Protein AF-A0A4Q5R6E4-F1 (afdb_monomer)

Secondary structure (DSSP, 8-state):
-EEEEEEEE-SPPSSPPEEE-HHHHHHHHHHHHTTT---S-TTSTTTTTSEEE--TTS-HHHHHHHTTT-HHHHHHHHHHHHHTEEEEEEEETTTTEEEEEEEEEETT--EEEEEHHHHHHHHHHHT----SSEEEEHHHHHHHHH-HHHHHHHHHTT-HHHHHHHHHHTT----SS-EEEEE-

pLDDT: mean 88.8, std 7.76, range [54.09, 98.38]

Solvent-accessible surface area (backbone atoms only — not comparable to full-atom values): 10040 Å² total; per-residue (Å²): 116,67,33,37,39,33,44,30,42,76,74,77,68,87,48,64,73,28,80,47,54,71,66,36,52,53,49,47,43,51,58,36,44,79,72,76,38,83,73,55,37,88,91,36,81,65,36,53,33,50,36,66,44,80,48,64,94,50,59,67,68,64,58,29,58,58,53,77,58,39,69,52,56,43,44,21,51,52,50,13,43,75,52,45,19,14,35,28,38,32,66,39,78,93,73,76,35,38,34,38,29,48,38,46,41,41,49,89,56,62,73,47,80,29,46,50,70,57,43,39,51,50,27,51,51,67,73,42,79,76,58,76,55,53,74,44,47,37,69,58,50,50,56,49,64,67,31,66,72,38,43,56,48,25,49,72,73,70,42,42,72,54,52,56,50,51,50,56,57,56,61,65,74,86,43,97,61,69,47,24,40,36,36,71

Radius of gyration: 18.46 Å; Cα contacts (8 Å, |Δi|>4): 306; chains: 1; bounding box: 37×31×53 Å

Foldseek 3Di:
DKKKKAKFFPDDAPQDKDFAAPQLVVLVQVVCVVVVDHQFDPVDPFRSFWTWAAQLVDDLVVSCVSRVVPPSSSSFSVSCNLQQFIKTWGQDPVVRTIIIHTGGGGHPQDMDMGDLVLQQVLCVLLVHDSDQKDKDWLVSLVVSLPDPVSCVSCVVVVNNVVSVVSVSSSVDPDGVGTMMIIMD

Mean predicted aligned error: 5.65 Å

Nearest PDB structures (foldseek):
  5jbr-assembly1_B  TM=2.123E-01  e=1.346E-01  Beutenbergia cavernae DSM 12333
  3gnw-assembly2_B  TM=2.290E-01  e=5.451E+00  Hepatitis C virus isolate HC-J4
  6awc-assembly1_03  TM=1.197E-01  e=1.728E+00  Escherichia coli

Structure (mmCIF, N/CA/C/O backbone):
data_AF-A0A4Q5R6E4-F1
#
_entry.id   AF-A0A4Q5R6E4-F1
#
loop_
_atom_site.group_PDB
_atom_site.id
_atom_site.type_symbol
_atom_site.label_atom_id
_atom_site.label_alt_id
_atom_site.label_comp_id
_atom_site.label_asym_id
_atom_site.label_entity_id
_atom_site.label_seq_id
_atom_site.pdbx_PDB_ins_code
_atom_site.Cartn_x
_atom_site.Cartn_y
_atom_site.Cartn_z
_atom_site.occupancy
_atom_site.B_iso_or_equiv
_atom_site.auth_seq_id
_atom_site.auth_comp_id
_atom_site.auth_asym_id
_atom_site.auth_atom_id
_atom_site.pdbx_PDB_model_num
ATOM 1 N N . MET A 1 1 ? 2.788 -14.634 17.612 1.00 79.81 1 MET A N 1
ATOM 2 C CA . MET A 1 1 ? 2.020 -14.265 16.411 1.00 79.81 1 MET A CA 1
ATOM 3 C C . MET A 1 1 ? 1.548 -12.837 16.609 1.00 79.81 1 MET A C 1
ATOM 5 O O . MET A 1 1 ? 1.348 -12.444 17.761 1.00 79.81 1 MET A O 1
ATOM 9 N N . THR A 1 2 ? 1.519 -12.059 15.536 1.00 89.94 2 THR A N 1
ATOM 10 C CA . THR A 1 2 ? 1.172 -10.637 15.553 1.00 89.94 2 THR A CA 1
ATOM 11 C C . THR A 1 2 ? 0.116 -10.360 14.496 1.00 89.94 2 THR A C 1
ATOM 13 O O . THR A 1 2 ? 0.106 -11.046 13.479 1.00 89.94 2 THR A O 1
ATOM 16 N N . ILE A 1 3 ? -0.733 -9.369 14.748 1.00 91.19 3 ILE A N 1
ATOM 17 C CA . ILE A 1 3 ? -1.726 -8.843 13.810 1.00 91.19 3 ILE A CA 1
ATOM 18 C C . ILE A 1 3 ? -1.329 -7.400 13.497 1.00 91.19 3 ILE A C 1
ATOM 20 O O . ILE A 1 3 ? -1.083 -6.617 14.426 1.00 91.19 3 ILE A O 1
ATOM 24 N N . SER A 1 4 ? -1.250 -7.065 12.211 1.00 91.56 4 SER A N 1
ATOM 25 C CA . SER A 1 4 ? -0.825 -5.748 11.736 1.00 91.56 4 SER A CA 1
ATOM 26 C C . SER A 1 4 ? -2.028 -4.932 11.285 1.00 91.56 4 SER A C 1
ATOM 28 O O . SER A 1 4 ? -2.769 -5.353 10.407 1.00 91.56 4 SER A O 1
ATOM 30 N N . PHE A 1 5 ? -2.215 -3.742 11.853 1.00 91.31 5 PHE A N 1
ATOM 31 C CA . PHE A 1 5 ? -3.274 -2.807 11.469 1.00 91.31 5 PHE A CA 1
ATOM 32 C C . PHE A 1 5 ? -2.705 -1.735 10.540 1.00 91.31 5 PHE A C 1
ATOM 34 O O . PHE A 1 5 ? -1.771 -1.024 10.916 1.00 91.31 5 PHE A O 1
ATOM 41 N N . THR A 1 6 ? -3.285 -1.581 9.349 1.00 90.62 6 THR A N 1
ATOM 42 C CA . THR A 1 6 ? -2.817 -0.634 8.323 1.00 90.62 6 THR A CA 1
ATOM 43 C C . THR A 1 6 ? -3.973 0.121 7.676 1.00 90.62 6 THR A C 1
ATOM 45 O O . THR A 1 6 ? -5.105 -0.359 7.644 1.00 90.62 6 THR A O 1
ATOM 48 N N . ALA A 1 7 ? -3.705 1.325 7.164 1.00 90.06 7 ALA A N 1
ATOM 49 C CA . ALA A 1 7 ? -4.687 2.088 6.398 1.00 90.06 7 ALA A CA 1
ATOM 50 C C . ALA A 1 7 ? -4.646 1.678 4.917 1.00 90.06 7 ALA A C 1
ATOM 52 O O . ALA A 1 7 ? -3.582 1.642 4.297 1.00 90.06 7 ALA A O 1
ATOM 53 N N . SER A 1 8 ? -5.812 1.383 4.348 1.00 90.62 8 SER A N 1
ATOM 54 C CA . SER A 1 8 ? -5.955 0.862 2.993 1.00 90.62 8 SER A CA 1
ATOM 55 C C . SER A 1 8 ? -7.172 1.451 2.292 1.00 90.62 8 SER A C 1
ATOM 57 O O . SER A 1 8 ? -8.212 1.694 2.899 1.00 90.62 8 SER A O 1
ATOM 59 N N . VAL A 1 9 ? -7.075 1.594 0.977 1.00 91.00 9 VAL A N 1
ATOM 60 C CA . VAL A 1 9 ? -8.199 1.891 0.090 1.00 91.00 9 VAL A CA 1
ATOM 61 C C . VAL A 1 9 ? -8.750 0.591 -0.498 1.00 91.00 9 VAL A C 1
ATOM 63 O O . VAL A 1 9 ? -7.995 -0.293 -0.905 1.00 91.00 9 VAL A O 1
ATOM 66 N N . LEU A 1 10 ? -10.079 0.451 -0.542 1.00 86.62 10 LEU A N 1
ATOM 67 C CA . LEU A 1 10 ? -10.733 -0.732 -1.122 1.00 86.62 10 LEU A CA 1
ATOM 68 C C . LEU A 1 10 ? -11.045 -0.579 -2.615 1.00 86.62 10 LEU A C 1
ATOM 70 O O . LEU A 1 10 ? -11.164 -1.587 -3.319 1.00 86.62 10 LEU A O 1
ATOM 74 N N . ALA A 1 11 ? -11.157 0.663 -3.094 1.00 86.88 11 ALA A N 1
ATOM 75 C CA . ALA A 1 11 ? -11.395 0.972 -4.495 1.00 86.88 11 ALA A CA 1
ATOM 76 C C . ALA A 1 11 ? -10.278 0.406 -5.383 1.00 86.88 11 ALA A C 1
ATOM 78 O O . ALA A 1 11 ? -9.092 0.478 -5.057 1.00 86.88 11 ALA A O 1
ATOM 79 N N . SER A 1 12 ? -10.669 -0.168 -6.520 1.00 89.50 12 SER A N 1
ATOM 80 C CA . SER A 1 12 ? -9.719 -0.762 -7.464 1.00 89.50 12 SER A CA 1
ATOM 81 C C . SER A 1 12 ? -8.883 0.308 -8.172 1.00 89.50 12 SER A C 1
ATOM 83 O O . SER A 1 12 ? -9.289 1.465 -8.277 1.00 89.50 12 SER A O 1
ATOM 85 N N . ALA A 1 13 ? -7.707 -0.086 -8.658 1.00 91.06 13 ALA A N 1
ATOM 86 C CA . ALA A 1 13 ? -6.906 0.750 -9.545 1.00 91.06 13 ALA A CA 1
ATOM 87 C C . ALA A 1 13 ? -7.618 0.931 -10.894 1.00 91.06 13 ALA A C 1
ATOM 89 O O . ALA A 1 13 ? -8.192 -0.032 -11.415 1.00 91.06 13 ALA A O 1
ATOM 90 N N . SER A 1 14 ? -7.565 2.136 -11.460 1.00 93.62 14 SER A N 1
ATOM 91 C CA . SER A 1 14 ? -8.043 2.393 -12.826 1.00 93.62 14 SER A CA 1
ATOM 92 C C . SER A 1 14 ? -6.982 2.003 -13.859 1.00 93.62 14 SER A C 1
ATOM 94 O O . SER A 1 14 ? -7.299 1.423 -14.899 1.00 93.62 14 SER A O 1
ATOM 96 N N . ALA A 1 15 ? -5.714 2.274 -13.554 1.00 95.50 15 ALA A N 1
ATOM 97 C CA . ALA A 1 15 ? -4.561 1.886 -14.340 1.00 95.50 15 ALA A CA 1
ATOM 98 C C . ALA A 1 15 ? -4.373 0.359 -14.290 1.00 95.50 15 ALA A C 1
ATOM 100 O O . ALA A 1 15 ? -4.324 -0.237 -13.206 1.00 95.50 15 ALA A O 1
ATOM 101 N N . PRO A 1 16 ? -4.242 -0.307 -15.452 1.00 95.62 16 PRO A N 1
ATOM 102 C CA . PRO A 1 16 ? -3.989 -1.736 -15.488 1.00 95.62 16 PRO A CA 1
ATOM 103 C C . PRO A 1 16 ? -2.581 -2.051 -14.978 1.00 95.62 16 PRO A C 1
ATOM 105 O O . PRO A 1 16 ? -1.645 -1.269 -15.139 1.00 95.62 16 PRO A O 1
ATOM 108 N N . ALA A 1 17 ? -2.416 -3.254 -14.429 1.00 96.44 17 ALA A N 1
ATOM 109 C CA . ALA A 1 17 ? -1.098 -3.769 -14.093 1.00 96.44 17 ALA A CA 1
ATOM 110 C C . ALA A 1 17 ? -0.197 -3.829 -15.338 1.00 96.44 17 ALA A C 1
ATOM 112 O O . ALA A 1 17 ? -0.592 -4.364 -16.379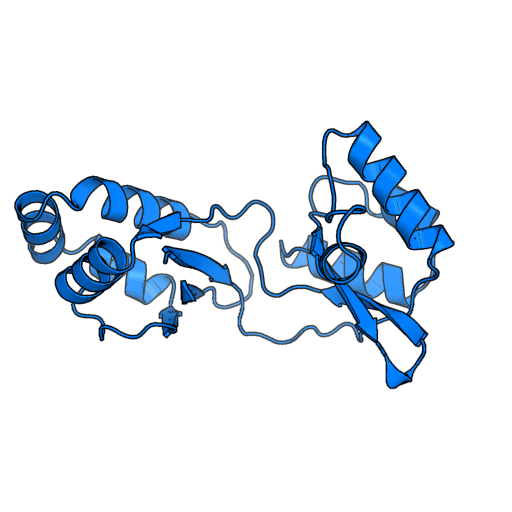 1.00 96.44 17 ALA A O 1
ATOM 113 N N . VAL A 1 18 ? 1.034 -3.343 -15.204 1.00 96.81 18 VAL A N 1
ATOM 114 C CA . VAL A 1 18 ? 2.028 -3.278 -16.280 1.00 96.81 18 VAL A CA 1
ATOM 115 C C . VAL A 1 18 ? 3.187 -4.226 -15.993 1.00 96.81 18 VAL A C 1
ATOM 117 O O . VAL A 1 18 ? 3.579 -4.420 -14.844 1.00 96.81 18 VAL A O 1
ATOM 120 N N . ALA A 1 19 ? 3.722 -4.859 -17.035 1.00 96.19 19 ALA A N 1
ATOM 121 C CA . ALA A 1 19 ? 4.917 -5.684 -16.912 1.00 96.19 19 ALA A CA 1
ATOM 122 C C . ALA A 1 19 ? 6.166 -4.796 -16.977 1.00 96.19 19 ALA A C 1
ATOM 124 O O . ALA A 1 19 ? 6.314 -4.003 -17.902 1.00 96.19 19 ALA A O 1
ATOM 125 N N . VAL A 1 20 ? 7.082 -4.971 -16.031 1.00 95.12 20 VAL A N 1
ATOM 126 C CA . VAL A 1 20 ? 8.377 -4.285 -15.991 1.00 95.12 20 VAL A CA 1
ATOM 127 C C . VAL A 1 20 ? 9.511 -5.300 -16.072 1.00 95.12 20 VAL A C 1
ATOM 129 O O . VAL A 1 20 ? 9.376 -6.463 -15.683 1.00 95.12 20 VAL A O 1
ATOM 132 N N . SER A 1 21 ? 10.658 -4.877 -16.600 1.00 92.69 21 SER A N 1
ATOM 133 C CA . SER A 1 21 ? 11.826 -5.755 -16.660 1.00 92.69 21 SER A CA 1
ATOM 134 C C . SER A 1 21 ? 12.528 -5.847 -15.301 1.00 92.69 21 SER A C 1
ATOM 136 O O . SER A 1 21 ? 12.504 -4.909 -14.504 1.00 92.69 21 SER A O 1
ATOM 138 N N . VAL A 1 22 ? 13.251 -6.945 -15.063 1.00 90.75 22 VAL A N 1
ATOM 139 C CA . VAL A 1 22 ? 14.125 -7.081 -13.879 1.00 90.75 22 VAL A CA 1
ATOM 140 C C . VAL A 1 22 ? 15.190 -5.978 -13.851 1.00 90.75 22 VAL A C 1
ATOM 142 O O . VAL A 1 22 ? 15.554 -5.492 -12.785 1.00 90.75 22 VAL A O 1
ATOM 145 N N . ARG A 1 23 ? 15.645 -5.521 -15.027 1.00 92.62 23 ARG A N 1
ATOM 146 C CA . ARG A 1 23 ? 16.579 -4.394 -15.152 1.00 92.62 23 ARG A CA 1
ATOM 147 C C . ARG A 1 23 ? 15.963 -3.098 -14.623 1.00 92.62 23 ARG A C 1
ATOM 149 O O . ARG A 1 23 ? 16.625 -2.377 -13.884 1.00 92.62 23 ARG A O 1
ATOM 156 N N . HIS A 1 24 ? 14.713 -2.814 -14.990 1.00 95.00 24 HIS A N 1
ATOM 157 C CA . HIS A 1 24 ? 13.996 -1.638 -14.495 1.00 95.00 24 HIS A CA 1
ATOM 158 C C . HIS A 1 24 ? 13.774 -1.719 -12.986 1.00 95.00 24 HIS A C 1
ATOM 160 O O . HIS A 1 24 ? 14.034 -0.747 -12.287 1.00 95.00 24 HIS A O 1
ATOM 166 N N . LEU A 1 25 ? 13.390 -2.892 -12.471 1.00 94.38 25 LEU A N 1
ATOM 167 C CA . LEU A 1 25 ? 13.234 -3.115 -11.031 1.00 94.38 25 LEU A CA 1
ATOM 168 C C . LEU A 1 25 ? 14.546 -2.876 -10.266 1.00 94.38 25 LEU A C 1
ATOM 170 O O . LEU A 1 25 ? 14.553 -2.201 -9.239 1.00 94.38 25 LEU A O 1
ATOM 174 N N . ALA A 1 26 ? 15.669 -3.385 -10.778 1.00 93.44 26 ALA A N 1
ATOM 175 C CA . ALA A 1 26 ? 16.982 -3.176 -10.174 1.00 93.44 26 ALA A CA 1
ATOM 176 C C . ALA A 1 26 ? 17.394 -1.692 -10.184 1.00 93.44 26 ALA A C 1
ATOM 178 O O . ALA A 1 26 ? 17.902 -1.184 -9.184 1.00 93.44 26 ALA A O 1
ATOM 179 N N . ALA A 1 27 ? 17.135 -0.977 -11.283 1.00 96.31 27 ALA A N 1
ATOM 180 C CA . ALA A 1 27 ? 17.388 0.460 -11.373 1.00 96.31 27 ALA A CA 1
ATOM 181 C C . ALA A 1 27 ? 16.499 1.260 -10.406 1.00 96.31 27 ALA A C 1
ATOM 183 O O . ALA A 1 27 ? 16.983 2.169 -9.734 1.00 96.31 27 ALA A O 1
ATOM 184 N N . PHE A 1 28 ? 15.229 0.877 -10.266 1.00 96.31 28 PHE A N 1
ATOM 185 C CA . PHE A 1 28 ? 14.299 1.477 -9.313 1.00 96.31 28 PHE A CA 1
ATOM 186 C C . PHE A 1 28 ? 14.747 1.274 -7.859 1.00 96.31 28 PHE A C 1
ATOM 188 O O . PHE A 1 28 ? 14.743 2.213 -7.067 1.00 96.31 28 PHE A O 1
ATOM 195 N N . ARG A 1 29 ? 15.239 0.079 -7.516 1.00 95.25 29 ARG A N 1
ATOM 196 C CA . ARG A 1 29 ? 15.841 -0.187 -6.200 1.00 95.25 29 ARG A CA 1
ATOM 197 C C . ARG A 1 29 ? 17.079 0.650 -5.930 1.00 95.25 29 ARG A C 1
ATOM 199 O O . ARG A 1 29 ? 17.227 1.170 -4.829 1.00 95.25 29 ARG A O 1
ATOM 206 N N . ALA A 1 30 ? 17.972 0.773 -6.910 1.00 95.31 30 ALA A N 1
ATOM 207 C CA . ALA A 1 30 ? 19.154 1.617 -6.774 1.00 95.31 30 ALA A CA 1
ATOM 208 C C . ALA A 1 30 ? 18.751 3.080 -6.530 1.00 95.31 30 ALA A C 1
ATOM 210 O O . ALA A 1 30 ? 19.244 3.707 -5.594 1.00 95.31 30 ALA A O 1
ATOM 211 N N . PHE A 1 31 ? 17.779 3.575 -7.299 1.00 96.31 31 PHE A N 1
ATOM 212 C CA . PHE A 1 31 ? 17.212 4.911 -7.144 1.00 96.31 31 PHE A CA 1
ATOM 213 C C . PHE A 1 31 ? 16.597 5.150 -5.753 1.00 96.31 31 PHE A C 1
ATOM 215 O O . PHE A 1 31 ? 16.817 6.211 -5.162 1.00 96.31 31 PHE A O 1
ATOM 222 N N . ALA A 1 32 ? 15.854 4.179 -5.216 1.00 94.75 32 ALA A N 1
ATOM 223 C CA . ALA A 1 32 ? 15.279 4.249 -3.871 1.00 94.75 32 ALA A CA 1
ATOM 224 C C . ALA A 1 32 ? 16.368 4.228 -2.783 1.00 94.75 32 ALA A C 1
ATOM 226 O O . ALA A 1 32 ? 16.340 5.030 -1.848 1.00 94.75 32 ALA A O 1
ATOM 227 N N . ARG A 1 33 ? 17.395 3.386 -2.956 1.00 94.75 33 ARG A N 1
ATOM 228 C CA . ARG A 1 33 ? 18.519 3.255 -2.018 1.00 94.75 33 ARG A CA 1
ATOM 229 C C . ARG A 1 33 ? 19.325 4.544 -1.889 1.00 94.75 33 ARG A C 1
ATOM 231 O O . ARG A 1 33 ? 19.697 4.917 -0.781 1.00 94.75 33 ARG A O 1
ATOM 238 N N . GLU A 1 34 ? 19.541 5.261 -2.991 1.00 93.75 34 GLU A N 1
ATOM 239 C CA . GLU A 1 34 ? 20.161 6.598 -2.982 1.00 93.75 34 GLU A CA 1
ATOM 240 C C . GLU A 1 34 ? 19.377 7.621 -2.145 1.00 93.75 34 GLU A C 1
ATOM 242 O O . GLU A 1 34 ? 19.940 8.618 -1.697 1.00 93.75 34 GLU A O 1
ATOM 247 N N . ARG A 1 35 ? 18.084 7.372 -1.918 1.00 92.69 35 ARG A N 1
ATOM 248 C CA . ARG A 1 35 ? 17.172 8.216 -1.131 1.00 92.69 35 ARG A CA 1
ATOM 249 C C . ARG A 1 35 ? 16.921 7.673 0.276 1.00 92.69 35 ARG A C 1
ATOM 251 O O . ARG A 1 35 ? 16.100 8.227 0.998 1.00 92.69 35 ARG A O 1
ATOM 258 N N . GLY A 1 36 ? 17.652 6.634 0.682 1.00 91.38 36 GLY A N 1
ATOM 259 C CA . GLY A 1 36 ? 17.548 6.034 2.011 1.00 91.38 36 GLY A CA 1
ATOM 260 C C . GLY A 1 36 ? 16.417 5.016 2.164 1.00 91.38 36 GLY A C 1
ATOM 261 O O . GLY A 1 36 ? 16.144 4.602 3.287 1.00 91.38 36 GLY A O 1
ATOM 262 N N . GLU A 1 37 ? 15.781 4.585 1.071 1.00 89.38 37 GLU A N 1
ATOM 263 C CA . GLU A 1 37 ? 14.737 3.558 1.096 1.00 89.38 37 GLU A CA 1
ATOM 264 C C . GLU A 1 37 ? 15.277 2.202 0.622 1.00 89.38 37 GLU A C 1
ATOM 266 O O . GLU A 1 37 ? 15.878 2.084 -0.447 1.00 89.38 37 GLU A O 1
ATOM 271 N N . SER A 1 38 ? 15.053 1.154 1.421 1.00 87.88 38 SER A N 1
ATOM 272 C CA . SER A 1 38 ? 15.359 -0.232 1.051 1.00 87.88 38 SER A CA 1
ATOM 273 C C . SER A 1 38 ? 14.067 -0.950 0.682 1.00 87.88 38 SER A C 1
ATOM 275 O O . SER A 1 38 ? 13.152 -1.017 1.497 1.00 87.88 38 SER A O 1
ATOM 277 N N . LEU A 1 39 ? 13.990 -1.474 -0.543 1.00 88.50 39 LEU A N 1
ATOM 278 C CA . LEU A 1 39 ? 12.761 -2.027 -1.115 1.00 88.50 39 LEU A CA 1
ATOM 279 C C . LEU A 1 39 ? 12.864 -3.534 -1.369 1.00 88.50 39 LEU A C 1
ATOM 281 O O . LEU A 1 39 ? 13.643 -3.977 -2.223 1.00 88.50 39 LEU A O 1
ATOM 285 N N . GLY A 1 40 ? 12.009 -4.293 -0.681 1.00 82.19 40 GLY A N 1
ATOM 286 C CA . GLY A 1 40 ? 12.026 -5.756 -0.675 1.00 82.19 40 GLY A CA 1
ATOM 287 C C . GLY A 1 40 ? 13.217 -6.335 0.095 1.00 82.19 40 GLY A C 1
ATOM 288 O O . GLY A 1 40 ? 14.046 -5.599 0.634 1.00 82.19 40 GLY A O 1
ATOM 289 N N . ASP A 1 41 ? 13.299 -7.663 0.123 1.00 81.81 41 ASP A N 1
ATOM 290 C CA . ASP A 1 41 ? 14.442 -8.400 0.668 1.00 81.81 41 ASP A CA 1
ATOM 291 C C . ASP A 1 41 ? 15.088 -9.214 -0.457 1.00 81.81 41 ASP A C 1
ATOM 293 O O . ASP A 1 41 ? 14.506 -10.172 -0.953 1.00 81.81 41 ASP A O 1
ATOM 297 N N . GLU A 1 42 ? 16.281 -8.812 -0.902 1.00 74.44 42 GLU A N 1
ATOM 298 C CA . GLU A 1 42 ? 17.005 -9.514 -1.974 1.00 74.44 42 GLU A CA 1
ATOM 299 C C . GLU A 1 42 ? 17.587 -10.866 -1.513 1.00 74.44 42 GLU A C 1
ATOM 301 O O . GLU A 1 42 ? 18.048 -11.641 -2.350 1.00 74.44 42 GLU A O 1
ATOM 306 N N . GLY A 1 43 ? 17.562 -11.160 -0.206 1.00 75.12 43 GLY A N 1
ATOM 307 C CA . GLY A 1 43 ? 17.941 -12.449 0.374 1.00 75.12 43 GLY A CA 1
ATOM 308 C C . GLY A 1 43 ? 16.829 -13.503 0.357 1.00 75.12 43 GLY A C 1
ATOM 309 O O . GLY A 1 43 ? 17.124 -14.685 0.535 1.00 75.12 43 GLY A O 1
ATOM 310 N N . ASP A 1 44 ? 15.581 -13.101 0.101 1.00 85.56 44 ASP A N 1
ATOM 311 C CA . ASP A 1 44 ? 14.410 -13.978 0.022 1.00 85.56 44 ASP A CA 1
ATOM 312 C C . ASP A 1 44 ? 13.751 -13.847 -1.360 1.00 85.56 44 ASP A C 1
ATOM 314 O O . ASP A 1 44 ? 13.327 -12.767 -1.760 1.00 85.56 44 ASP A O 1
ATOM 318 N N . GLU A 1 45 ? 13.653 -14.941 -2.127 1.00 79.94 45 GLU A N 1
ATOM 319 C CA . GLU A 1 45 ? 13.143 -14.881 -3.507 1.00 79.94 45 GLU A CA 1
ATOM 320 C C . GLU A 1 45 ? 11.695 -14.371 -3.587 1.00 79.94 45 GLU A C 1
ATOM 322 O O . GLU A 1 45 ? 11.337 -13.680 -4.545 1.00 79.94 45 GLU A O 1
ATOM 327 N N . PHE A 1 46 ? 10.859 -14.674 -2.593 1.00 78.38 46 PHE A N 1
ATOM 328 C CA . PHE A 1 46 ? 9.478 -14.216 -2.581 1.00 78.38 46 PHE A CA 1
ATOM 329 C C . PHE A 1 46 ? 9.417 -12.710 -2.311 1.00 78.38 46 PHE A C 1
ATOM 331 O O . PHE A 1 46 ? 8.806 -11.968 -3.088 1.00 78.38 46 PHE A O 1
ATOM 338 N N . LEU A 1 47 ? 10.094 -12.237 -1.264 1.00 82.00 47 LEU A N 1
ATOM 339 C CA . LEU A 1 47 ? 10.127 -10.818 -0.886 1.00 82.00 47 LEU A CA 1
ATOM 340 C C . LEU A 1 47 ? 10.932 -9.959 -1.873 1.00 82.00 47 LEU A C 1
ATOM 342 O O . LEU A 1 47 ? 10.677 -8.760 -2.013 1.00 82.00 47 LEU A O 1
ATOM 346 N N . ALA A 1 48 ? 11.844 -10.566 -2.632 1.00 84.94 48 ALA A N 1
ATOM 347 C CA . ALA A 1 48 ? 12.568 -9.920 -3.719 1.00 84.94 48 ALA A CA 1
ATOM 348 C C . ALA A 1 48 ? 11.655 -9.516 -4.883 1.00 84.94 48 ALA A C 1
ATOM 350 O O . ALA A 1 48 ? 12.082 -8.746 -5.741 1.00 84.94 48 ALA A O 1
ATOM 351 N N . TYR A 1 49 ? 10.415 -9.992 -4.954 1.00 87.69 49 TYR A N 1
ATOM 352 C CA . TYR A 1 49 ? 9.482 -9.537 -5.983 1.00 87.69 49 TYR A CA 1
ATOM 353 C C . TYR A 1 49 ? 8.134 -9.108 -5.437 1.00 87.69 49 TYR A C 1
ATOM 355 O O . TYR A 1 49 ? 7.441 -8.405 -6.156 1.00 87.69 49 TYR A O 1
ATOM 363 N N . ASN A 1 50 ? 7.777 -9.476 -4.207 1.00 91.50 50 ASN A N 1
ATOM 364 C CA . ASN A 1 50 ? 6.503 -9.141 -3.581 1.00 91.50 50 ASN A CA 1
ATOM 365 C C . ASN A 1 50 ? 6.706 -8.066 -2.517 1.00 91.50 50 ASN A C 1
ATOM 367 O O . ASN A 1 50 ? 6.895 -8.369 -1.341 1.00 91.50 50 ASN A O 1
ATOM 371 N N . PHE A 1 51 ? 6.676 -6.806 -2.940 1.00 93.38 51 PHE A N 1
ATOM 372 C CA . PHE A 1 51 ? 6.821 -5.667 -2.041 1.00 93.38 51 PHE A CA 1
ATOM 373 C C . PHE A 1 51 ? 6.057 -4.453 -2.564 1.00 93.38 51 PHE A C 1
ATOM 375 O O . PHE A 1 51 ? 5.697 -4.375 -3.741 1.00 93.38 51 PHE A O 1
ATOM 382 N N . GLU A 1 52 ? 5.829 -3.492 -1.679 1.00 94.69 52 GLU A N 1
ATOM 383 C CA . GLU A 1 52 ? 5.243 -2.200 -2.016 1.00 94.69 52 GLU A CA 1
ATOM 384 C C . GLU A 1 52 ? 6.292 -1.101 -1.847 1.00 94.69 52 GLU A C 1
ATOM 386 O O . GLU A 1 52 ? 7.228 -1.233 -1.055 1.00 94.69 52 GLU A O 1
ATOM 391 N N . ALA A 1 53 ? 6.175 -0.043 -2.6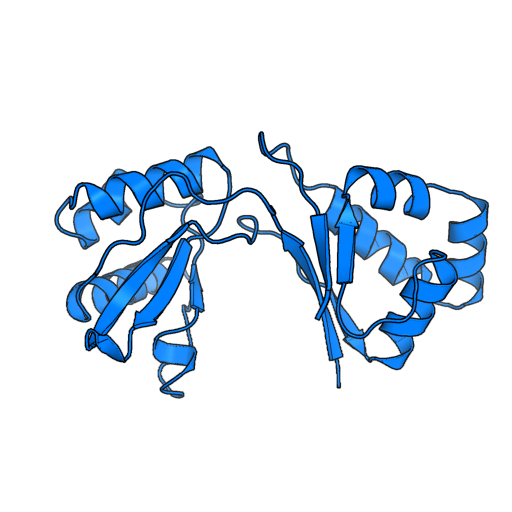41 1.00 94.69 53 ALA A N 1
ATOM 392 C CA . ALA A 1 53 ? 7.108 1.068 -2.648 1.00 94.69 53 ALA A CA 1
ATOM 393 C C . ALA A 1 53 ? 6.357 2.392 -2.661 1.00 94.69 53 ALA A C 1
ATOM 395 O O . ALA A 1 53 ? 5.371 2.565 -3.386 1.00 94.69 53 ALA A O 1
ATOM 396 N N . ARG A 1 54 ? 6.881 3.337 -1.888 1.00 93.44 54 ARG A N 1
ATOM 397 C CA . ARG A 1 54 ? 6.445 4.725 -1.924 1.00 93.44 54 ARG A CA 1
ATOM 398 C C . ARG A 1 54 ? 6.861 5.347 -3.243 1.00 93.44 54 ARG A C 1
ATOM 400 O O . ARG A 1 54 ? 7.936 5.061 -3.758 1.00 93.44 54 ARG A O 1
ATOM 407 N N . VAL A 1 55 ? 6.012 6.207 -3.790 1.00 93.88 55 VAL A N 1
ATOM 408 C CA . VAL A 1 55 ? 6.333 6.980 -5.003 1.00 93.88 55 VAL A CA 1
ATOM 409 C C . VAL A 1 55 ? 5.960 8.447 -4.882 1.00 93.88 55 VAL A C 1
ATOM 411 O O . VAL A 1 55 ? 6.548 9.270 -5.580 1.00 93.88 55 VAL A O 1
ATOM 414 N N . CYS A 1 56 ? 5.048 8.808 -3.978 1.00 92.81 56 CYS A N 1
ATOM 415 C CA . CYS A 1 56 ? 4.633 10.191 -3.730 1.00 92.81 56 CYS A CA 1
ATOM 416 C C . CYS A 1 56 ? 5.785 11.145 -3.369 1.00 92.81 56 CYS A C 1
ATOM 418 O O . CYS A 1 56 ? 5.742 12.295 -3.806 1.00 92.81 56 CYS A O 1
ATOM 420 N N . PRO A 1 57 ? 6.844 10.723 -2.645 1.00 93.25 57 PRO A N 1
ATOM 421 C CA . PRO A 1 57 ? 7.961 11.617 -2.341 1.00 93.25 57 PRO A CA 1
ATOM 422 C C . PRO A 1 57 ? 8.838 11.978 -3.550 1.00 93.25 57 PRO A C 1
ATOM 424 O O . PRO A 1 57 ? 9.731 12.819 -3.429 1.00 93.25 57 PRO A O 1
ATOM 427 N N . TRP A 1 58 ? 8.664 11.318 -4.698 1.00 94.69 58 TRP A N 1
ATOM 428 C CA . TRP A 1 58 ? 9.587 11.416 -5.828 1.00 94.69 58 TRP A CA 1
ATOM 429 C C . TRP A 1 58 ? 8.945 12.095 -7.031 1.00 94.69 58 TRP A C 1
ATOM 431 O O . TRP A 1 58 ? 7.744 12.006 -7.265 1.00 94.69 58 TRP A O 1
ATOM 441 N N . SER A 1 59 ? 9.760 12.770 -7.845 1.00 96.50 59 SER A N 1
ATOM 442 C CA . SER A 1 59 ? 9.233 13.377 -9.065 1.00 96.50 59 SER A CA 1
ATOM 443 C C . SER A 1 59 ? 8.779 12.292 -10.046 1.00 96.50 59 SER A C 1
ATOM 445 O O . SER A 1 59 ? 9.531 11.348 -10.318 1.00 96.50 59 SER A O 1
ATOM 447 N N . LEU A 1 60 ? 7.581 12.462 -10.615 1.00 96.44 60 LEU A N 1
ATOM 448 C CA . LEU A 1 60 ? 7.041 11.567 -11.641 1.00 96.44 60 LEU A CA 1
ATOM 449 C C . LEU A 1 60 ? 8.044 11.378 -12.787 1.00 96.44 60 LEU A C 1
ATOM 451 O O . LEU A 1 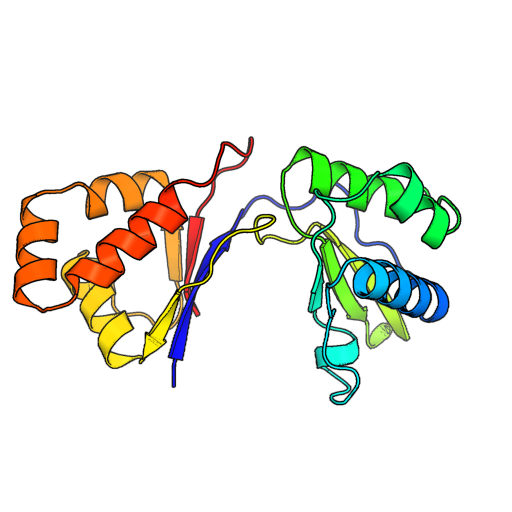60 ? 8.319 10.259 -13.202 1.00 96.44 60 LEU A O 1
ATOM 455 N N . ALA A 1 61 ? 8.673 12.466 -13.244 1.00 96.81 61 ALA A N 1
ATOM 456 C CA . ALA A 1 61 ? 9.664 12.428 -14.317 1.00 96.81 61 ALA A CA 1
ATOM 457 C C . ALA A 1 61 ? 10.870 11.533 -13.988 1.00 96.81 61 ALA A C 1
ATOM 459 O O . ALA A 1 61 ? 11.314 10.772 -14.846 1.00 96.81 61 ALA A O 1
ATOM 460 N N . SER A 1 62 ? 11.390 11.601 -12.756 1.00 97.00 62 SER A N 1
ATOM 461 C CA . SER A 1 62 ? 12.509 10.756 -12.324 1.00 97.00 62 SER A CA 1
ATOM 462 C C . SER A 1 62 ? 12.126 9.284 -12.288 1.00 97.00 62 SER A C 1
ATOM 464 O O . SER A 1 62 ? 12.892 8.460 -12.777 1.00 97.00 62 SER A O 1
ATOM 466 N N . VAL A 1 63 ? 10.952 8.957 -11.738 1.00 96.69 63 VAL A N 1
ATOM 467 C CA . VAL A 1 63 ? 10.480 7.569 -11.686 1.00 96.69 63 VAL A CA 1
ATOM 468 C C . VAL A 1 63 ? 10.255 7.049 -13.104 1.00 96.69 63 VAL A C 1
ATOM 470 O O . VAL A 1 63 ? 10.819 6.026 -13.470 1.00 96.69 63 VAL A O 1
ATOM 473 N N . CYS A 1 64 ? 9.535 7.783 -13.953 1.00 96.00 64 CYS A N 1
ATOM 474 C CA . CYS A 1 64 ? 9.233 7.357 -15.321 1.00 96.00 64 CYS A CA 1
ATOM 475 C C . CYS A 1 64 ? 10.479 7.203 -16.205 1.00 96.00 64 CYS A C 1
ATOM 477 O O . CYS A 1 64 ? 10.504 6.318 -17.058 1.00 96.00 64 CYS A O 1
ATOM 479 N N . ALA A 1 65 ? 11.529 8.002 -15.988 1.00 97.56 65 ALA A N 1
ATOM 480 C CA . ALA A 1 65 ? 12.791 7.859 -16.715 1.00 97.56 65 ALA A CA 1
ATOM 481 C C . ALA A 1 65 ? 13.472 6.501 -16.457 1.00 97.56 65 ALA A C 1
ATOM 483 O O . ALA A 1 65 ? 14.097 5.949 -17.359 1.00 97.56 65 ALA A O 1
ATOM 484 N N . ILE A 1 66 ? 13.316 5.928 -15.257 1.00 97.69 66 ILE A N 1
ATOM 485 C CA . ILE A 1 66 ? 13.851 4.597 -14.914 1.00 97.69 66 ILE A CA 1
ATOM 486 C C . ILE A 1 66 ? 13.208 3.511 -15.777 1.00 97.69 66 ILE A C 1
ATOM 488 O O . ILE A 1 66 ? 13.854 2.515 -16.089 1.00 97.69 66 ILE A O 1
ATOM 492 N N . PHE A 1 67 ? 11.954 3.712 -16.175 1.00 97.31 67 PHE A N 1
ATOM 493 C CA . PHE A 1 67 ? 11.156 2.765 -16.948 1.00 97.31 67 PHE A CA 1
ATOM 494 C C . PHE A 1 67 ? 11.022 3.173 -18.420 1.00 97.31 67 PHE A C 1
ATOM 496 O O . PHE A 1 67 ? 10.022 2.857 -19.059 1.00 97.31 67 PHE A O 1
ATOM 503 N N . ASP A 1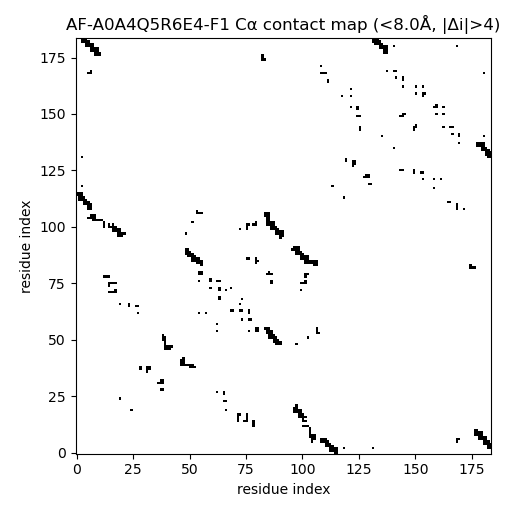 68 ? 12.009 3.89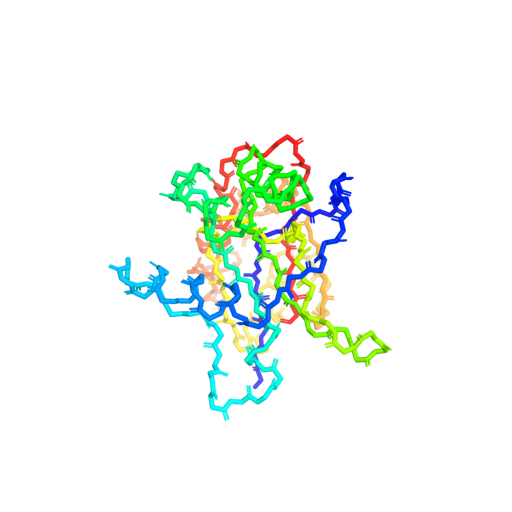6 -18.959 1.00 97.31 68 ASP A N 1
ATOM 504 C CA . ASP A 1 68 ? 12.055 4.315 -20.366 1.00 97.31 68 ASP A CA 1
ATOM 505 C C . ASP A 1 68 ? 10.797 5.095 -20.825 1.00 97.31 68 ASP A C 1
ATOM 507 O O . ASP A 1 68 ? 10.436 5.076 -22.000 1.00 97.31 68 ASP A O 1
ATOM 511 N N . HIS A 1 69 ? 10.128 5.794 -19.897 1.00 97.25 69 HIS A N 1
ATOM 512 C CA . HIS A 1 69 ? 8.863 6.502 -20.124 1.00 97.25 69 HIS A CA 1
ATOM 513 C C . HIS A 1 69 ? 7.728 5.614 -20.667 1.00 97.25 69 HIS A C 1
ATOM 515 O O . HIS A 1 69 ? 6.893 6.080 -21.445 1.00 97.25 69 HIS A O 1
ATOM 521 N N . ASP A 1 70 ? 7.678 4.345 -20.251 1.00 97.81 70 ASP A N 1
ATOM 522 C CA . ASP A 1 70 ? 6.579 3.446 -20.599 1.00 97.81 70 ASP A CA 1
ATOM 523 C C . ASP A 1 70 ? 5.210 4.047 -20.192 1.00 97.81 70 ASP A C 1
ATOM 525 O O . ASP A 1 70 ? 5.019 4.403 -19.023 1.00 97.81 70 ASP A O 1
ATOM 529 N N . PRO A 1 71 ? 4.234 4.160 -21.117 1.00 97.94 71 PRO A N 1
ATOM 530 C CA . PRO A 1 71 ? 2.931 4.760 -20.822 1.00 97.94 71 PRO A CA 1
ATOM 531 C C . PRO A 1 71 ? 2.130 4.037 -19.732 1.00 97.94 71 PRO A C 1
ATOM 533 O O . PRO A 1 71 ? 1.383 4.682 -18.999 1.00 97.94 71 PRO A O 1
ATOM 536 N N . GLY A 1 72 ? 2.271 2.714 -19.610 1.00 97.81 72 GLY A N 1
ATOM 537 C CA . GLY A 1 72 ? 1.610 1.934 -18.565 1.00 97.81 72 GLY A CA 1
ATOM 538 C C . GLY A 1 72 ? 2.214 2.205 -17.190 1.00 97.81 72 GLY A C 1
ATOM 539 O O . GLY A 1 72 ? 1.482 2.353 -16.214 1.00 97.81 72 GLY A O 1
ATOM 540 N N . VAL A 1 73 ? 3.540 2.347 -17.116 1.00 97.81 73 VAL A N 1
ATOM 541 C CA . VAL A 1 73 ? 4.229 2.773 -15.888 1.00 97.81 73 VAL A CA 1
ATOM 542 C C . VAL A 1 73 ? 3.817 4.189 -15.507 1.00 97.81 73 VAL A C 1
ATOM 544 O O . VAL A 1 73 ? 3.491 4.417 -14.344 1.00 97.81 73 VAL A O 1
ATOM 547 N N . ILE A 1 74 ? 3.784 5.120 -16.468 1.00 98.31 74 ILE A N 1
ATOM 548 C CA . ILE A 1 74 ? 3.333 6.498 -16.229 1.00 98.31 74 ILE A CA 1
ATOM 549 C C . ILE A 1 74 ? 1.931 6.489 -15.616 1.00 98.31 74 ILE A C 1
ATOM 551 O O . ILE A 1 74 ? 1.749 7.091 -14.565 1.00 98.31 74 ILE A O 1
ATOM 555 N N . ALA A 1 75 ? 0.982 5.757 -16.209 1.00 98.38 75 ALA A N 1
ATOM 556 C CA . ALA A 1 75 ? -0.389 5.681 -15.707 1.00 98.38 75 ALA A CA 1
ATOM 557 C C . ALA A 1 75 ? -0.467 5.132 -14.271 1.00 98.38 75 ALA A C 1
ATOM 559 O O . ALA A 1 75 ? -1.187 5.678 -13.440 1.00 98.38 75 ALA A O 1
ATOM 560 N N . VAL A 1 76 ? 0.294 4.076 -13.956 1.00 98.31 76 VAL A N 1
ATOM 561 C CA . VAL A 1 76 ? 0.332 3.501 -12.602 1.00 98.31 76 VAL A CA 1
ATOM 562 C C . VAL A 1 76 ? 0.928 4.478 -11.588 1.00 98.31 76 VAL A C 1
ATOM 564 O O . VAL A 1 76 ? 0.360 4.661 -10.515 1.00 98.31 76 VAL A O 1
ATOM 567 N N . VAL A 1 77 ? 2.072 5.094 -11.898 1.00 97.88 77 VAL A N 1
ATOM 568 C CA . VAL A 1 77 ? 2.757 5.993 -10.957 1.00 97.88 77 VAL A CA 1
ATOM 569 C C . VAL A 1 77 ? 1.975 7.292 -10.785 1.00 97.88 77 VAL A C 1
ATOM 571 O O . VAL A 1 77 ? 1.833 7.757 -9.660 1.00 97.88 77 VAL A O 1
ATOM 574 N N . GLU A 1 78 ? 1.431 7.855 -11.863 1.00 97.38 78 GLU A N 1
ATOM 575 C CA . GLU A 1 78 ? 0.578 9.044 -11.811 1.00 97.38 78 GLU A CA 1
ATOM 576 C C . GLU A 1 78 ? -0.671 8.790 -10.965 1.00 97.38 78 GLU A C 1
ATOM 578 O O . GLU A 1 78 ? -0.953 9.575 -10.064 1.00 97.38 78 GLU A O 1
ATOM 583 N N . GLU A 1 79 ? -1.384 7.678 -11.188 1.00 96.44 79 GLU A N 1
ATOM 584 C CA . GLU A 1 79 ? -2.557 7.343 -10.379 1.00 96.44 79 GLU A CA 1
ATOM 585 C C . GLU A 1 79 ? -2.186 7.132 -8.906 1.00 96.44 79 GLU A C 1
ATOM 587 O O . GLU A 1 79 ? -2.868 7.660 -8.027 1.00 96.44 79 GLU A O 1
ATOM 592 N N . ALA A 1 80 ? -1.103 6.402 -8.622 1.00 95.62 80 ALA A N 1
ATOM 593 C CA . ALA A 1 80 ? -0.636 6.190 -7.255 1.00 95.62 80 ALA A CA 1
ATOM 594 C C . ALA A 1 80 ? -0.314 7.524 -6.560 1.00 95.62 80 ALA A C 1
ATOM 596 O O . ALA A 1 80 ? -0.795 7.772 -5.458 1.00 95.62 80 ALA A O 1
ATOM 597 N N . GLN A 1 81 ? 0.416 8.424 -7.225 1.00 94.81 81 GLN A N 1
ATOM 598 C CA . GLN A 1 81 ? 0.740 9.745 -6.683 1.00 94.81 81 GLN A CA 1
ATOM 599 C C . GLN A 1 81 ? -0.499 10.626 -6.500 1.00 94.81 81 GLN A C 1
ATOM 601 O O . GLN A 1 81 ? -0.632 11.277 -5.465 1.00 94.81 81 GLN A O 1
ATOM 606 N N . PHE A 1 82 ? -1.416 10.628 -7.471 1.00 93.19 82 PHE A N 1
ATOM 607 C CA . PHE A 1 82 ? -2.660 11.394 -7.403 1.00 93.19 82 PHE A CA 1
ATOM 608 C C . PHE A 1 82 ? -3.545 10.938 -6.238 1.00 93.19 82 PHE A C 1
ATOM 610 O O . PHE A 1 82 ? -4.106 11.764 -5.523 1.00 93.19 82 PHE A O 1
ATOM 617 N N . ARG A 1 83 ? -3.634 9.622 -6.017 1.00 91.56 83 ARG A N 1
ATOM 618 C CA . ARG A 1 83 ? -4.448 9.018 -4.952 1.00 91.56 83 ARG A CA 1
ATOM 619 C C . ARG A 1 83 ? -3.723 8.925 -3.607 1.00 91.56 83 ARG A C 1
ATOM 621 O O . ARG A 1 83 ? -4.340 8.506 -2.634 1.00 91.56 83 ARG A O 1
ATOM 628 N N . GLY A 1 84 ? -2.441 9.288 -3.533 1.00 92.00 84 GLY A N 1
ATOM 629 C CA . GLY A 1 84 ? -1.634 9.149 -2.319 1.00 92.00 84 GLY A CA 1
ATOM 630 C C . GLY A 1 84 ? -1.398 7.690 -1.906 1.00 92.00 84 GLY A C 1
ATOM 631 O O . GLY A 1 84 ? -1.360 7.390 -0.717 1.00 92.00 84 GLY A O 1
ATOM 632 N N . LEU A 1 85 ? -1.276 6.775 -2.867 1.00 94.06 85 LEU A N 1
ATOM 633 C CA . LEU A 1 85 ? -1.094 5.339 -2.651 1.00 94.06 85 LEU A CA 1
ATOM 634 C C . LEU A 1 85 ? 0.331 4.897 -2.998 1.00 94.06 85 LEU A C 1
ATOM 636 O O . LEU A 1 85 ? 1.042 5.541 -3.772 1.00 94.06 85 LEU A O 1
ATOM 640 N N . ASN A 1 86 ? 0.739 3.755 -2.451 1.00 94.94 86 ASN A N 1
ATOM 641 C CA . ASN A 1 86 ? 1.973 3.093 -2.867 1.00 94.94 86 ASN A CA 1
ATOM 642 C C . ASN A 1 86 ? 1.805 2.425 -4.243 1.00 94.94 86 ASN A C 1
ATOM 644 O O . ASN A 1 86 ? 0.695 2.255 -4.753 1.00 94.94 86 ASN A O 1
ATOM 648 N N . ILE A 1 87 ? 2.912 1.979 -4.834 1.00 97.00 87 ILE A N 1
ATOM 649 C CA . ILE A 1 87 ? 2.894 0.992 -5.923 1.00 97.00 87 ILE A CA 1
ATOM 650 C C . ILE A 1 87 ? 3.275 -0.382 -5.382 1.00 97.00 87 ILE A C 1
ATOM 652 O O . ILE A 1 87 ? 4.020 -0.494 -4.411 1.00 97.00 87 ILE A O 1
ATOM 656 N N . ARG A 1 88 ? 2.787 -1.438 -6.026 1.00 96.38 88 ARG A N 1
ATOM 657 C CA . ARG A 1 88 ? 3.072 -2.828 -5.675 1.00 96.38 88 ARG A CA 1
ATOM 658 C C . ARG A 1 88 ? 3.808 -3.524 -6.802 1.00 96.38 88 ARG A C 1
ATOM 660 O O . ARG A 1 88 ? 3.395 -3.431 -7.957 1.00 96.38 88 ARG A O 1
ATOM 667 N N . PHE A 1 89 ? 4.828 -4.289 -6.436 1.00 96.31 89 PHE A N 1
ATOM 668 C CA . PHE A 1 89 ? 5.494 -5.247 -7.304 1.00 96.31 89 PHE A CA 1
ATOM 669 C C . PHE A 1 89 ? 5.123 -6.675 -6.899 1.00 96.31 89 PHE A C 1
ATOM 671 O O . PHE A 1 89 ? 4.932 -6.971 -5.718 1.00 96.31 89 PHE A O 1
ATOM 678 N N . TRP A 1 90 ? 4.984 -7.556 -7.890 1.00 94.94 90 TRP A N 1
ATOM 679 C CA . TRP A 1 90 ? 4.891 -9.007 -7.697 1.00 94.94 90 TRP A CA 1
ATOM 680 C C . TRP A 1 90 ? 5.432 -9.736 -8.921 1.00 94.94 90 TRP A C 1
ATOM 682 O O . TRP A 1 90 ? 5.427 -9.210 -10.037 1.00 94.94 90 TRP A O 1
ATOM 692 N N . ARG A 1 91 ? 5.878 -10.979 -8.741 1.00 91.31 91 ARG A N 1
ATOM 693 C CA . ARG A 1 91 ? 6.235 -11.844 -9.867 1.00 91.31 91 ARG A CA 1
ATOM 694 C C . ARG A 1 91 ? 4.991 -12.585 -10.339 1.00 91.31 91 ARG A C 1
ATOM 696 O O . ARG A 1 91 ? 4.353 -13.295 -9.569 1.00 91.31 91 ARG A O 1
ATOM 703 N N . ASN A 1 92 ? 4.640 -12.441 -11.612 1.00 88.56 92 ASN A N 1
ATOM 704 C CA . ASN A 1 92 ? 3.632 -13.287 -12.236 1.00 88.56 92 ASN A CA 1
ATOM 705 C C . ASN A 1 92 ? 4.309 -14.567 -12.734 1.00 88.56 92 ASN A C 1
ATOM 707 O O . ASN A 1 92 ? 4.998 -14.545 -13.756 1.00 88.56 92 ASN A O 1
ATOM 711 N N . GLU A 1 93 ? 4.108 -15.673 -12.019 1.00 80.25 93 GLU A N 1
ATOM 712 C CA . GLU A 1 93 ? 4.728 -16.967 -12.337 1.00 80.25 93 GLU A CA 1
ATOM 713 C C . GLU A 1 93 ? 4.323 -17.494 -13.718 1.00 80.25 93 GLU A C 1
ATOM 715 O O . GLU A 1 93 ? 5.157 -18.017 -14.450 1.00 80.25 93 GLU A O 1
ATOM 720 N N . THR A 1 94 ? 3.069 -17.284 -14.126 1.00 76.62 94 THR A N 1
ATOM 721 C CA . THR A 1 94 ? 2.557 -17.744 -15.425 1.00 76.62 94 THR A CA 1
ATOM 722 C C . THR A 1 94 ? 3.219 -17.027 -16.602 1.00 76.62 94 THR A C 1
ATOM 724 O O . THR A 1 94 ? 3.396 -17.615 -17.666 1.00 76.62 94 THR A O 1
ATOM 727 N N . ARG A 1 95 ? 3.574 -15.748 -16.433 1.00 71.69 95 ARG A N 1
ATOM 728 C CA . ARG A 1 95 ? 4.188 -14.920 -17.486 1.00 71.69 95 ARG A CA 1
ATOM 729 C C . ARG A 1 95 ? 5.702 -14.780 -17.346 1.00 71.69 95 ARG A C 1
ATOM 731 O O . ARG A 1 95 ? 6.333 -14.227 -18.241 1.00 71.69 95 ARG A O 1
ATOM 738 N N . GLY A 1 96 ? 6.277 -15.221 -16.227 1.00 76.19 96 GLY A N 1
ATOM 739 C CA . GLY A 1 96 ? 7.685 -15.003 -15.894 1.00 76.19 96 GLY A CA 1
ATOM 740 C C . GLY A 1 96 ? 8.073 -13.522 -15.789 1.00 76.19 96 GLY A C 1
ATOM 741 O O . GLY A 1 96 ? 9.252 -13.197 -15.901 1.00 76.19 96 GLY A O 1
ATOM 742 N N . ALA A 1 97 ? 7.098 -12.627 -15.601 1.00 86.44 97 ALA A N 1
ATOM 743 C CA . ALA A 1 97 ? 7.289 -11.179 -15.633 1.00 86.44 97 ALA A CA 1
ATOM 744 C C . ALA A 1 97 ? 7.132 -10.568 -14.237 1.00 86.44 97 ALA A C 1
ATOM 746 O O . ALA A 1 97 ? 6.310 -11.027 -13.440 1.00 86.44 97 ALA A O 1
ATOM 747 N N . VAL A 1 98 ? 7.893 -9.508 -13.960 1.00 93.19 98 VAL A N 1
ATOM 748 C CA . VAL A 1 98 ? 7.627 -8.641 -12.810 1.00 93.19 98 VAL A CA 1
ATOM 749 C C . VAL A 1 98 ? 6.483 -7.721 -13.203 1.00 93.19 98 VAL A C 1
ATOM 751 O O . VAL A 1 98 ? 6.525 -7.079 -14.249 1.00 93.19 98 VAL A O 1
ATOM 754 N N . MET A 1 99 ? 5.452 -7.682 -12.380 1.00 96.81 99 MET A N 1
ATOM 755 C CA . MET A 1 99 ? 4.298 -6.822 -12.566 1.00 96.81 99 MET A CA 1
ATOM 756 C C . MET A 1 99 ? 4.380 -5.644 -11.607 1.00 96.81 99 MET A C 1
ATOM 758 O O . MET A 1 99 ? 4.904 -5.780 -10.502 1.00 96.81 99 MET A O 1
ATOM 762 N N . MET A 1 100 ? 3.836 -4.515 -12.039 1.00 97.31 100 MET A N 1
ATOM 763 C CA . MET A 1 100 ? 3.670 -3.307 -11.248 1.00 97.31 100 MET A CA 1
ATOM 764 C C . MET A 1 100 ? 2.215 -2.839 -11.334 1.00 97.31 100 MET A C 1
ATOM 766 O O . MET A 1 100 ? 1.622 -2.845 -12.415 1.00 97.31 100 MET A O 1
ATOM 770 N N . SER A 1 101 ? 1.636 -2.422 -10.213 1.00 97.81 101 SER A N 1
ATOM 771 C CA . SER A 1 101 ? 0.316 -1.782 -10.162 1.00 97.81 101 SER A CA 1
ATOM 772 C C . SER A 1 101 ? 0.244 -0.757 -9.039 1.00 97.81 101 SER A C 1
ATOM 774 O O . SER A 1 101 ? 1.118 -0.708 -8.176 1.00 97.81 101 SER A O 1
ATOM 776 N N . VAL A 1 102 ? -0.838 0.019 -9.015 1.00 97.56 102 VAL A N 1
ATOM 777 C CA . VAL A 1 102 ? -1.214 0.806 -7.837 1.00 97.56 102 VAL A CA 1
ATOM 778 C C . VAL A 1 102 ? -1.494 -0.171 -6.686 1.00 97.56 102 VAL A C 1
ATOM 780 O O . VAL A 1 102 ? -2.135 -1.210 -6.892 1.00 97.56 102 VAL A O 1
ATOM 783 N N . ALA A 1 103 ? -0.946 0.108 -5.506 1.00 95.50 103 ALA A N 1
ATOM 784 C CA . ALA A 1 103 ? -1.214 -0.644 -4.287 1.00 95.50 103 ALA A CA 1
ATOM 785 C C . ALA A 1 103 ? -2.520 -0.169 -3.640 1.00 95.50 103 ALA A C 1
ATOM 787 O O . ALA A 1 103 ? -3.109 0.833 -4.036 1.00 95.50 103 ALA A O 1
ATOM 788 N N . LYS A 1 104 ? -2.974 -0.893 -2.617 1.00 93.19 104 LYS A N 1
ATOM 789 C CA . LYS A 1 104 ? -4.103 -0.456 -1.784 1.00 93.19 104 LYS A CA 1
ATOM 790 C C . LYS A 1 104 ? -3.662 0.313 -0.542 1.00 93.19 104 LYS A C 1
ATOM 792 O O . LYS A 1 104 ? -4.472 1.025 0.044 1.00 93.19 104 LYS A O 1
ATOM 797 N N . SER A 1 105 ? -2.405 0.156 -0.137 1.00 91.38 105 SER A N 1
ATOM 798 C CA . SER A 1 105 ? -1.835 0.843 1.015 1.00 91.38 105 SER A CA 1
ATOM 799 C C . SER A 1 105 ? -1.577 2.314 0.707 1.00 91.38 105 SER A C 1
ATOM 801 O O . SER A 1 105 ? -1.244 2.697 -0.421 1.00 91.38 105 SER A O 1
ATOM 803 N N . ILE A 1 106 ? -1.734 3.136 1.736 1.00 90.12 106 ILE A N 1
ATOM 804 C CA . ILE A 1 106 ? -1.560 4.580 1.631 1.00 90.12 106 ILE A CA 1
ATOM 805 C C . ILE A 1 106 ? -0.077 4.933 1.771 1.00 90.12 106 ILE A C 1
ATOM 807 O O . ILE A 1 106 ? 0.658 4.348 2.573 1.00 90.12 106 ILE A O 1
ATOM 811 N N . ASP A 1 107 ? 0.380 5.899 0.978 1.00 88.88 107 ASP A N 1
ATOM 812 C CA . ASP A 1 107 ? 1.754 6.379 1.036 1.00 88.88 107 ASP A CA 1
ATOM 813 C C . ASP A 1 107 ? 2.071 6.950 2.423 1.00 88.88 107 ASP A C 1
ATOM 815 O O . ASP A 1 107 ? 1.374 7.817 2.950 1.00 88.88 107 ASP A O 1
ATOM 819 N N . GLY A 1 108 ? 3.133 6.432 3.041 1.00 83.38 108 GLY A N 1
ATOM 820 C CA . GLY A 1 108 ? 3.565 6.869 4.367 1.00 83.38 108 GLY A CA 1
ATOM 821 C C . GLY A 1 108 ? 2.611 6.518 5.514 1.00 83.38 108 GLY A C 1
ATOM 822 O O . GLY A 1 108 ? 2.821 7.017 6.622 1.00 83.38 108 GLY A O 1
ATOM 823 N N . SER A 1 109 ? 1.592 5.672 5.301 1.00 83.81 109 SER A N 1
ATOM 824 C CA . SER A 1 109 ? 0.736 5.223 6.401 1.00 83.81 109 SER A CA 1
ATOM 825 C C . SER A 1 109 ? 1.540 4.423 7.419 1.00 83.81 109 SER A C 1
ATOM 827 O O . SER A 1 109 ? 2.326 3.549 7.050 1.00 83.81 109 SER A O 1
ATOM 829 N N . ALA A 1 110 ? 1.316 4.688 8.705 1.00 81.31 110 ALA A N 1
ATOM 830 C CA . ALA A 1 110 ? 1.875 3.851 9.756 1.00 81.31 110 ALA A CA 1
ATOM 831 C C . ALA A 1 110 ? 1.257 2.436 9.722 1.00 81.31 110 ALA A C 1
ATOM 833 O O . ALA A 1 110 ? 0.172 2.229 9.177 1.00 81.31 110 ALA A O 1
ATOM 834 N N . SER A 1 111 ? 1.950 1.478 10.338 1.00 85.94 111 SER A N 1
ATOM 835 C CA . SER A 1 111 ? 1.391 0.184 10.740 1.00 85.94 111 SER A CA 1
ATOM 836 C C . SER A 1 111 ? 1.421 0.096 12.260 1.00 85.94 111 SER A C 1
ATOM 838 O O . SER A 1 111 ? 2.314 0.665 12.899 1.00 85.94 111 SER A O 1
ATOM 840 N N . ILE A 1 112 ? 0.458 -0.613 12.839 1.00 88.88 112 ILE A N 1
ATOM 841 C CA . ILE A 1 112 ? 0.484 -0.997 14.248 1.00 88.88 112 ILE A CA 1
ATOM 842 C C . ILE A 1 112 ? 0.567 -2.513 14.316 1.00 88.88 112 ILE A C 1
ATOM 844 O O . ILE A 1 112 ? -0.388 -3.197 13.962 1.00 88.88 112 ILE A O 1
ATOM 848 N N . ASP A 1 113 ? 1.678 -3.024 14.835 1.00 90.12 113 ASP A N 1
ATOM 849 C CA . ASP A 1 113 ? 1.863 -4.457 15.039 1.00 90.12 113 ASP A CA 1
ATOM 850 C C . ASP A 1 113 ? 1.585 -4.808 16.501 1.00 90.12 113 ASP A C 1
ATOM 852 O O . ASP A 1 113 ? 2.261 -4.337 17.423 1.00 90.12 113 ASP A O 1
ATOM 856 N N . LEU A 1 114 ? 0.571 -5.642 16.723 1.00 89.50 114 LEU A N 1
ATOM 857 C CA . LEU A 1 114 ? 0.147 -6.078 18.051 1.00 89.50 114 LEU A CA 1
ATOM 858 C C . LEU A 1 114 ? 0.337 -7.580 18.200 1.00 89.50 114 LEU A C 1
ATOM 860 O O . LEU A 1 114 ? 0.158 -8.325 17.244 1.00 89.50 114 LEU A O 1
ATOM 864 N N . SER A 1 115 ? 0.643 -8.055 19.411 1.00 91.94 115 SER A N 1
ATOM 865 C CA . SER A 1 115 ? 0.443 -9.476 19.717 1.00 91.94 115 SER A CA 1
ATOM 866 C C . SER A 1 115 ? -1.038 -9.826 19.566 1.00 91.94 115 SER A C 1
ATOM 868 O O . SER A 1 115 ? -1.885 -8.984 19.859 1.00 91.94 115 SER A O 1
ATOM 870 N N . ASN A 1 116 ? -1.353 -11.064 19.173 1.00 90.81 116 ASN A N 1
ATOM 871 C CA . ASN A 1 116 ? -2.745 -11.511 19.029 1.00 90.81 116 ASN A CA 1
ATOM 872 C C . ASN A 1 116 ? -3.601 -11.172 20.262 1.00 90.81 116 ASN A C 1
ATOM 874 O O . ASN A 1 116 ? -4.671 -10.596 20.115 1.00 90.81 116 ASN A O 1
ATOM 878 N N . ASP A 1 117 ? -3.098 -11.432 21.474 1.00 90.50 117 ASP A N 1
ATOM 879 C CA . ASP A 1 117 ? -3.828 -11.131 22.714 1.00 90.50 117 ASP A CA 1
ATOM 880 C C . ASP A 1 117 ? -4.200 -9.645 22.828 1.00 90.50 117 ASP A C 1
ATOM 882 O O . ASP A 1 117 ? -5.336 -9.310 23.159 1.00 90.50 117 ASP A O 1
ATOM 886 N N . ASN A 1 118 ? -3.264 -8.747 22.503 1.00 90.56 118 ASN A N 1
ATOM 887 C CA . ASN A 1 118 ? -3.510 -7.306 22.538 1.00 90.56 118 ASN A CA 1
ATOM 888 C C . ASN A 1 118 ? -4.415 -6.858 21.388 1.00 90.56 118 ASN A C 1
ATOM 890 O O . ASN A 1 118 ? -5.224 -5.957 21.581 1.00 90.56 118 ASN A O 1
ATOM 894 N N . ALA A 1 119 ? -4.301 -7.480 20.213 1.00 90.88 119 ALA A N 1
ATOM 895 C CA . ALA A 1 119 ? -5.164 -7.204 19.073 1.00 90.88 119 ALA A CA 1
ATOM 896 C C . ALA A 1 119 ? -6.620 -7.580 19.377 1.00 90.88 119 ALA A C 1
ATOM 898 O O . ALA A 1 119 ? -7.508 -6.748 19.222 1.00 90.88 119 ALA A O 1
ATOM 899 N N . TYR A 1 120 ? -6.878 -8.781 19.900 1.00 91.62 120 TYR A N 1
ATOM 900 C CA . TYR A 1 120 ? -8.234 -9.192 20.266 1.00 91.62 120 TYR A CA 1
ATOM 901 C C . TYR A 1 120 ? -8.797 -8.378 21.430 1.00 91.62 120 TYR A C 1
ATOM 903 O O . TYR A 1 120 ? -9.983 -8.058 21.425 1.00 91.62 120 TYR A O 1
ATOM 911 N N . ALA A 1 121 ? -7.969 -8.033 22.422 1.00 90.06 121 ALA A N 1
ATOM 912 C CA . ALA A 1 121 ? -8.397 -7.172 23.519 1.00 90.06 121 ALA A CA 1
ATOM 913 C C . ALA A 1 121 ? -8.756 -5.763 23.017 1.00 90.06 121 ALA A C 1
ATOM 915 O O . ALA A 1 121 ? -9.750 -5.186 23.456 1.00 90.06 121 ALA A O 1
ATOM 916 N N . LEU A 1 122 ? -7.995 -5.236 22.052 1.00 89.62 122 LEU A N 1
ATOM 917 C CA . LEU A 1 122 ? -8.287 -3.964 21.397 1.00 89.62 122 LEU A CA 1
ATOM 918 C C . LEU A 1 122 ? -9.597 -4.027 20.606 1.00 89.62 122 LEU A C 1
ATOM 920 O O . LEU A 1 122 ? -10.449 -3.164 20.800 1.00 89.62 122 LEU A O 1
ATOM 924 N N . LEU A 1 123 ? -9.791 -5.055 19.773 1.00 90.62 123 LEU A N 1
ATOM 925 C CA . LEU A 1 123 ? -11.033 -5.255 19.018 1.00 90.62 123 LEU A CA 1
ATOM 926 C C . LEU A 1 123 ? -12.246 -5.348 19.960 1.00 90.62 123 LEU A C 1
ATOM 928 O O . LEU A 1 1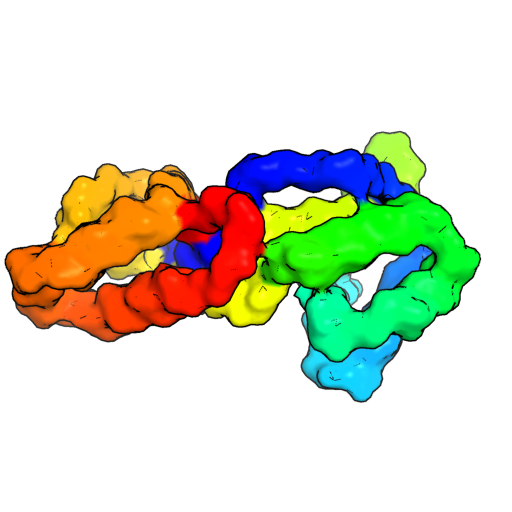23 ? -13.223 -4.624 19.778 1.00 90.62 123 LEU A O 1
ATOM 932 N N . ASP A 1 124 ? -12.144 -6.122 21.044 1.00 89.75 124 ASP A N 1
ATOM 933 C CA . ASP A 1 124 ? -13.212 -6.258 22.043 1.00 89.75 124 ASP A CA 1
ATOM 934 C C . ASP A 1 124 ? -13.563 -4.945 22.749 1.00 89.75 124 ASP A C 1
ATOM 936 O O . ASP A 1 124 ? -14.737 -4.622 22.949 1.00 89.75 124 ASP A O 1
ATOM 940 N N . ALA A 1 125 ? -12.546 -4.172 23.130 1.00 86.88 125 ALA A N 1
ATOM 941 C CA . ALA A 1 125 ? -12.733 -2.889 23.793 1.00 86.88 125 ALA A CA 1
ATOM 942 C C . ALA A 1 125 ? -13.359 -1.840 22.856 1.00 86.88 125 ALA A C 1
ATOM 944 O O . ALA A 1 125 ? -14.120 -0.982 23.310 1.00 86.88 125 ALA A O 1
ATOM 945 N N . LEU A 1 126 ? -13.100 -1.945 21.548 1.00 85.44 126 LEU A N 1
ATOM 946 C CA . LEU A 1 126 ? -13.748 -1.148 20.503 1.00 85.44 126 LEU A CA 1
ATOM 947 C C . LEU A 1 126 ? -15.172 -1.643 20.178 1.00 85.44 126 LEU A C 1
ATOM 949 O O . LEU A 1 126 ? -15.982 -0.883 19.638 1.00 85.44 126 LEU A O 1
ATOM 953 N N . GLY A 1 127 ? -15.516 -2.870 20.580 1.00 87.00 127 GLY A N 1
ATOM 954 C CA . GLY A 1 127 ? -16.786 -3.523 20.258 1.00 87.00 127 GLY A CA 1
ATOM 955 C C . GLY A 1 127 ? -16.827 -4.072 18.830 1.00 87.00 127 GLY A C 1
ATOM 956 O O . GLY A 1 127 ? -17.893 -4.086 18.223 1.00 87.00 127 GLY A O 1
ATOM 957 N N . ILE A 1 128 ? -15.666 -4.460 18.301 1.00 88.62 128 ILE A N 1
ATOM 958 C CA . ILE A 1 128 ? -15.474 -5.107 17.002 1.00 88.62 128 ILE A CA 1
ATOM 959 C C . ILE A 1 128 ? -15.244 -6.603 17.254 1.00 88.62 128 ILE A C 1
ATOM 961 O O . ILE A 1 128 ? -14.612 -6.978 18.246 1.00 88.62 128 ILE A O 1
ATOM 965 N N . ASP A 1 129 ? -15.752 -7.457 16.367 1.00 88.19 129 ASP A N 1
ATOM 966 C CA . ASP A 1 129 ? -15.560 -8.903 16.469 1.00 88.19 129 ASP A CA 1
ATOM 967 C C . ASP A 1 129 ? -14.068 -9.282 16.448 1.00 88.19 129 ASP A C 1
ATOM 969 O O . ASP A 1 129 ? -13.244 -8.681 15.753 1.00 88.19 129 ASP A O 1
ATOM 973 N N . ARG A 1 130 ? -13.714 -10.283 17.261 1.00 85.75 130 ARG A N 1
ATOM 974 C CA . ARG A 1 130 ? -12.332 -10.740 17.470 1.00 85.75 130 ARG A CA 1
ATOM 975 C C . ARG A 1 130 ? -11.901 -11.689 16.354 1.00 85.75 130 ARG A C 1
ATOM 977 O O . ARG A 1 130 ? -11.721 -12.880 16.596 1.00 85.75 130 ARG A O 1
ATOM 984 N N . ASP A 1 131 ? -11.730 -11.145 15.160 1.00 86.25 131 ASP A N 1
ATOM 985 C CA . ASP A 1 131 ? -11.265 -11.900 13.999 1.00 86.25 131 ASP A CA 1
ATOM 986 C C . ASP A 1 131 ? -9.785 -11.643 13.705 1.00 86.25 131 ASP A C 1
ATOM 988 O O . ASP A 1 131 ? -9.270 -10.541 13.907 1.00 86.25 131 ASP A O 1
ATOM 992 N N . ASP A 1 132 ? -9.108 -12.673 13.190 1.00 83.19 132 ASP A N 1
ATOM 993 C CA . ASP A 1 132 ? -7.693 -12.616 12.790 1.00 83.19 132 ASP A CA 1
ATOM 994 C C . ASP A 1 132 ? -7.454 -11.640 11.643 1.00 83.19 132 ASP A C 1
ATOM 996 O O . ASP A 1 132 ? -6.387 -11.038 11.548 1.00 83.19 132 ASP A O 1
ATOM 1000 N N . CYS A 1 133 ? -8.459 -11.478 10.786 1.00 89.31 133 CYS A N 1
ATOM 1001 C CA . CYS A 1 133 ? -8.448 -10.529 9.696 1.00 89.31 133 CYS A CA 1
ATOM 1002 C C . CYS A 1 133 ? -9.778 -9.791 9.618 1.00 89.31 133 CYS A C 1
ATOM 1004 O O . CYS A 1 133 ? -10.840 -10.379 9.820 1.00 89.31 133 CYS A O 1
ATOM 1006 N N . GLY A 1 134 ? -9.731 -8.519 9.252 1.00 91.62 134 GLY A N 1
ATOM 1007 C CA . GLY A 1 134 ? -10.939 -7.729 9.099 1.00 91.62 134 GLY A CA 1
ATOM 1008 C C . GLY A 1 134 ? -10.659 -6.326 8.606 1.00 91.62 134 GLY A C 1
ATOM 1009 O O . GLY A 1 134 ? -9.529 -5.963 8.271 1.00 91.62 134 GLY A O 1
ATOM 1010 N N . GLN A 1 135 ? -11.731 -5.550 8.511 1.00 92.00 135 GLN A N 1
ATOM 1011 C CA . GLN A 1 135 ? -11.674 -4.172 8.061 1.00 92.00 135 GLN A CA 1
ATOM 1012 C C . GLN A 1 135 ? -12.741 -3.334 8.755 1.00 92.00 135 GLN A C 1
ATOM 1014 O O . GLN A 1 135 ? -13.826 -3.823 9.063 1.00 92.00 135 GLN A O 1
ATOM 1019 N N . ILE A 1 136 ? -12.448 -2.053 8.941 1.00 90.88 136 ILE A N 1
ATOM 1020 C CA . ILE A 1 136 ? -13.397 -1.056 9.429 1.00 90.88 136 ILE A CA 1
ATOM 1021 C C . ILE A 1 136 ? -13.197 0.259 8.681 1.00 90.88 136 ILE A C 1
ATOM 1023 O O . ILE A 1 136 ? -12.063 0.652 8.397 1.00 90.88 136 ILE A O 1
ATOM 1027 N N . GLY A 1 137 ? -14.287 0.949 8.341 1.00 89.69 137 GLY A N 1
ATOM 1028 C CA . GLY A 1 137 ? -14.203 2.257 7.692 1.00 89.69 137 GLY A CA 1
ATOM 1029 C C . GLY A 1 137 ? -13.515 3.279 8.602 1.00 89.69 137 GLY A C 1
ATOM 1030 O O . GLY A 1 137 ? -13.764 3.317 9.808 1.00 89.69 137 GLY A O 1
ATOM 1031 N N . LEU A 1 138 ? -12.666 4.150 8.046 1.00 87.12 138 LEU A N 1
ATOM 1032 C CA . LEU A 1 138 ? -11.914 5.126 8.846 1.00 87.12 138 LEU A CA 1
ATOM 1033 C C . LEU A 1 138 ? -12.840 6.068 9.628 1.00 87.12 138 LEU A C 1
ATOM 1035 O O . LEU A 1 138 ? -12.554 6.427 10.768 1.00 87.12 138 LEU A O 1
ATOM 1039 N N . SER A 1 139 ? -13.965 6.468 9.027 1.00 84.31 139 SER A N 1
ATOM 1040 C CA . SER A 1 139 ? -14.973 7.309 9.680 1.00 84.31 139 SER A CA 1
ATOM 1041 C C . SER A 1 139 ? -15.628 6.608 10.868 1.00 84.31 139 SER A C 1
ATOM 1043 O O . SER A 1 139 ? -15.783 7.222 11.921 1.00 84.31 139 SER A O 1
ATOM 1045 N N . GLU A 1 140 ? -15.956 5.327 10.716 1.00 88.56 140 GLU A N 1
ATOM 1046 C CA . GLU A 1 140 ? -16.526 4.509 11.784 1.00 88.56 140 GLU A CA 1
ATOM 1047 C C . GLU A 1 140 ? -15.518 4.318 12.921 1.00 88.56 140 GLU A C 1
ATOM 1049 O O . GLU A 1 140 ? -15.836 4.585 14.081 1.00 88.56 140 GLU A O 1
ATOM 1054 N N . LEU A 1 141 ? -14.268 3.978 12.591 1.00 87.94 141 LEU A N 1
ATOM 1055 C CA . LEU A 1 141 ? -13.196 3.861 13.575 1.00 87.94 141 LEU A CA 1
ATOM 1056 C C . LEU A 1 141 ? -12.990 5.169 14.349 1.00 87.94 141 LEU A C 1
ATOM 1058 O O . LEU A 1 141 ? -12.857 5.136 15.570 1.00 87.94 141 LEU A O 1
ATOM 1062 N N . ARG A 1 142 ? -13.020 6.330 13.679 1.00 85.81 142 ARG A N 1
ATOM 1063 C CA . ARG A 1 142 ? -12.943 7.638 14.354 1.00 85.81 142 ARG A CA 1
ATOM 1064 C C . ARG A 1 142 ? -14.088 7.821 15.346 1.00 85.81 142 ARG A C 1
ATOM 1066 O O . ARG A 1 142 ? -13.844 8.260 16.467 1.00 85.81 142 ARG A O 1
ATOM 1073 N N . THR A 1 143 ? -15.322 7.476 14.978 1.00 87.38 143 THR A N 1
ATOM 1074 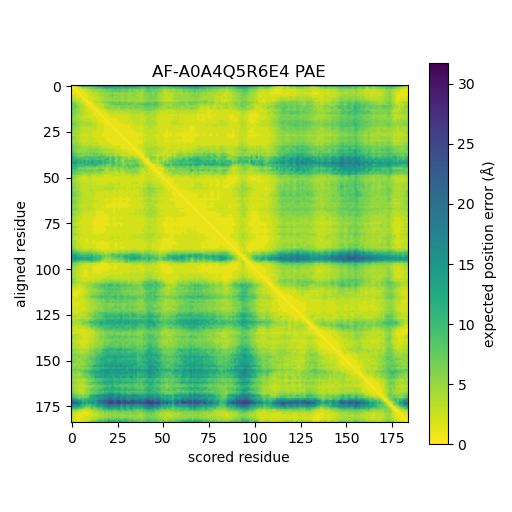C CA . THR A 1 143 ? -16.470 7.547 15.898 1.00 87.38 143 THR A CA 1
ATOM 1075 C C . THR A 1 143 ? -16.275 6.638 17.111 1.00 87.38 143 THR A C 1
ATOM 1077 O O . THR A 1 143 ? -16.534 7.060 18.234 1.00 87.38 143 THR A O 1
ATOM 1080 N N . ILE A 1 144 ? -15.775 5.420 16.905 1.00 86.69 144 ILE A N 1
ATOM 1081 C CA . ILE A 1 144 ? -15.542 4.447 17.978 1.00 86.69 144 ILE A CA 1
ATOM 1082 C C . ILE A 1 144 ? -14.421 4.911 18.916 1.00 86.69 144 ILE A C 1
ATOM 1084 O O . ILE A 1 144 ? -14.592 4.889 20.131 1.00 86.69 144 ILE A O 1
ATOM 1088 N N . VAL A 1 145 ? -13.282 5.351 18.377 1.00 83.62 145 VAL A N 1
ATOM 1089 C CA . VAL A 1 145 ? -12.109 5.755 19.174 1.00 83.62 145 VAL A CA 1
ATOM 1090 C C . VAL A 1 145 ? -12.346 7.081 19.905 1.00 83.62 145 VAL A C 1
ATOM 1092 O O . VAL A 1 145 ? -11.773 7.309 20.968 1.00 83.62 145 VAL A O 1
ATOM 1095 N N . THR A 1 146 ? -13.213 7.955 19.385 1.00 84.75 146 THR A N 1
ATOM 1096 C CA . THR A 1 146 ? -13.561 9.224 20.051 1.00 84.75 146 THR A CA 1
ATOM 1097 C C . THR A 1 146 ? -14.646 9.092 21.121 1.00 84.75 146 THR A C 1
ATOM 1099 O O . THR A 1 146 ? -14.838 10.034 21.892 1.00 84.75 146 THR A O 1
ATOM 1102 N N . ASP A 1 147 ? -15.305 7.935 21.230 1.00 87.94 147 ASP A N 1
ATOM 1103 C CA . ASP A 1 147 ? -16.307 7.647 22.256 1.00 87.94 147 ASP A CA 1
ATOM 1104 C C . ASP A 1 147 ? -15.677 7.619 23.670 1.00 87.94 147 ASP A C 1
ATOM 1106 O O . ASP A 1 147 ? -14.839 6.754 23.961 1.00 87.94 147 ASP A O 1
ATOM 1110 N N . PRO A 1 148 ? -16.084 8.522 24.589 1.00 85.62 148 PRO A N 1
ATOM 1111 C CA . PRO A 1 148 ? -15.517 8.595 25.934 1.00 85.62 148 PRO A CA 1
ATOM 1112 C C . PRO A 1 148 ? -15.674 7.306 26.751 1.00 85.62 148 PRO A C 1
ATOM 1114 O O . PRO A 1 148 ? -14.792 6.979 27.547 1.00 85.62 148 PRO A O 1
ATOM 1117 N N . ALA A 1 149 ? -16.771 6.562 26.566 1.00 86.06 149 ALA A N 1
ATOM 1118 C CA . ALA A 1 149 ? -17.011 5.328 27.313 1.00 86.06 149 ALA A CA 1
ATOM 1119 C C . ALA A 1 149 ? -16.031 4.227 26.887 1.00 86.06 149 ALA A C 1
ATOM 1121 O O . ALA A 1 149 ? -15.466 3.528 27.732 1.00 86.06 149 ALA A O 1
ATOM 1122 N N . ARG A 1 150 ? -15.774 4.118 25.578 1.00 84.00 150 ARG A N 1
ATOM 1123 C CA . ARG A 1 150 ? -14.789 3.181 25.024 1.00 84.00 150 ARG A CA 1
ATOM 1124 C C . ARG A 1 150 ? -13.363 3.575 25.394 1.00 84.00 150 ARG A C 1
ATOM 1126 O O . ARG A 1 150 ? -12.595 2.708 25.798 1.00 84.00 150 ARG A O 1
ATOM 1133 N N . ARG A 1 151 ? -13.025 4.871 25.358 1.00 82.12 151 ARG A N 1
ATOM 1134 C CA . ARG A 1 151 ? -11.717 5.369 25.828 1.00 82.12 151 ARG A CA 1
ATOM 1135 C C . ARG A 1 151 ? -11.459 5.028 27.291 1.00 82.12 151 ARG A C 1
ATOM 1137 O O . ARG A 1 151 ? -10.427 4.448 27.603 1.00 82.12 151 ARG A O 1
ATOM 1144 N N . SER A 1 152 ? -12.428 5.279 28.170 1.00 83.31 152 SER A N 1
ATOM 1145 C CA . SER A 1 152 ? -12.293 4.929 29.588 1.00 83.31 152 SER A CA 1
ATOM 1146 C C . SER A 1 152 ? -12.082 3.426 29.808 1.00 83.31 152 SER A C 1
ATOM 1148 O O . SER A 1 152 ? -11.356 3.041 30.728 1.00 83.31 152 SER A O 1
ATOM 1150 N N . ARG A 1 153 ? -12.705 2.571 28.985 1.00 82.75 153 ARG A N 1
ATOM 1151 C CA . ARG A 1 153 ? -12.503 1.117 29.035 1.00 82.75 153 ARG A CA 1
ATOM 1152 C C . ARG A 1 153 ? -11.099 0.731 28.565 1.00 82.75 153 ARG A C 1
ATOM 1154 O O . ARG A 1 153 ? -10.410 0.010 29.277 1.00 82.75 153 ARG A O 1
ATOM 1161 N N . LEU A 1 154 ? -10.649 1.278 27.435 1.00 83.62 154 LEU A N 1
ATOM 1162 C CA . LEU A 1 154 ? -9.298 1.067 26.903 1.00 83.62 154 LEU A CA 1
ATOM 1163 C C . LEU A 1 154 ? -8.213 1.479 27.905 1.00 83.62 154 LEU A C 1
ATOM 1165 O O . LEU A 1 154 ? -7.230 0.761 28.066 1.00 83.62 154 LEU A O 1
ATOM 1169 N N . ASP A 1 155 ? -8.394 2.592 28.614 1.00 84.50 155 ASP A N 1
ATOM 1170 C CA . ASP A 1 155 ? -7.455 3.031 29.652 1.00 84.50 155 ASP A CA 1
ATOM 1171 C C . ASP A 1 155 ? -7.435 2.080 30.855 1.00 84.50 155 ASP A C 1
ATOM 1173 O O . ASP A 1 155 ? -6.366 1.765 31.380 1.00 84.50 155 ASP A O 1
ATOM 1177 N N . THR A 1 156 ? -8.605 1.574 31.258 1.00 83.50 156 THR A N 1
ATOM 1178 C CA . THR A 1 156 ? -8.737 0.601 32.357 1.00 83.50 156 THR A CA 1
ATOM 1179 C C . THR A 1 156 ? -8.041 -0.719 32.024 1.00 83.50 156 THR A C 1
ATOM 1181 O O . THR A 1 156 ? -7.375 -1.297 32.881 1.00 83.50 156 THR A O 1
ATOM 1184 N N . ASP A 1 157 ? -8.134 -1.151 30.766 1.00 82.69 157 ASP A N 1
ATOM 1185 C CA . ASP A 1 157 ? -7.531 -2.390 30.268 1.00 82.69 157 ASP A CA 1
ATOM 1186 C C . ASP A 1 157 ? -6.041 -2.218 29.881 1.00 82.69 157 ASP A C 1
ATOM 1188 O O . ASP A 1 157 ? -5.394 -3.162 29.428 1.00 82.69 157 ASP A O 1
ATOM 1192 N N . GLY A 1 158 ? -5.463 -1.021 30.064 1.00 82.62 158 GLY A N 1
ATOM 1193 C CA . GLY A 1 158 ? -4.061 -0.719 29.738 1.00 82.62 158 GLY A CA 1
ATOM 1194 C C . GLY A 1 158 ? -3.770 -0.590 28.235 1.00 82.62 158 GLY A C 1
ATOM 1195 O O . GLY A 1 158 ? -2.610 -0.617 27.813 1.00 82.62 158 GLY A O 1
ATOM 1196 N N . LEU A 1 159 ? -4.815 -0.433 27.422 1.00 85.12 159 LEU A N 1
ATOM 1197 C CA . LEU A 1 159 ? -4.782 -0.361 25.961 1.00 85.12 159 LEU A CA 1
ATOM 1198 C C . LEU A 1 159 ? -4.845 1.074 25.413 1.00 85.12 159 LEU A C 1
ATOM 1200 O O . LEU A 1 159 ? -4.769 1.250 24.199 1.00 85.12 159 LEU A O 1
ATOM 1204 N N . GLY A 1 160 ? -4.933 2.101 26.267 1.00 81.69 160 GLY A N 1
ATOM 1205 C CA . GLY A 1 160 ? -5.063 3.510 25.854 1.00 81.69 160 GLY A CA 1
ATOM 1206 C C . GLY A 1 160 ? -4.036 3.959 24.804 1.00 81.69 160 GLY A C 1
ATOM 1207 O O . GLY A 1 160 ? -4.383 4.593 23.811 1.00 81.69 160 GLY A O 1
ATOM 1208 N N . ARG A 1 161 ? -2.781 3.498 24.920 1.00 83.81 161 ARG A N 1
ATOM 1209 C CA . ARG A 1 161 ? -1.719 3.783 23.932 1.00 83.81 161 ARG A CA 1
ATOM 1210 C C . ARG A 1 161 ? -2.037 3.292 22.514 1.00 83.81 161 ARG A C 1
ATOM 1212 O O . ARG A 1 161 ? -1.549 3.872 21.549 1.00 83.81 161 ARG A O 1
ATOM 1219 N N . TYR A 1 162 ? -2.805 2.211 22.382 1.00 83.81 162 TYR A N 1
ATOM 1220 C CA . TYR A 1 162 ? -3.195 1.651 21.089 1.00 83.81 162 TYR A CA 1
ATOM 1221 C C . TYR A 1 162 ? -4.357 2.431 20.479 1.00 83.81 162 TYR A C 1
ATOM 1223 O O . TYR A 1 162 ? -4.405 2.590 19.263 1.00 83.81 162 TYR A O 1
ATOM 1231 N N . ALA A 1 163 ? -5.231 2.999 21.313 1.00 77.12 163 ALA A N 1
ATOM 1232 C CA . ALA A 1 163 ? -6.261 3.934 20.874 1.00 77.12 163 ALA A CA 1
ATOM 1233 C C . ALA A 1 163 ? -5.636 5.184 20.236 1.00 77.12 163 ALA A C 1
ATOM 1235 O O . ALA A 1 163 ? -6.035 5.581 19.145 1.00 77.12 163 ALA A O 1
ATOM 1236 N N . ASP A 1 164 ? -4.596 5.744 20.861 1.00 82.25 164 ASP A N 1
ATOM 1237 C CA . ASP A 1 164 ? -3.859 6.890 20.311 1.00 82.25 164 ASP A CA 1
ATOM 1238 C C . ASP A 1 164 ? -3.176 6.549 18.980 1.00 82.25 164 ASP A C 1
ATOM 1240 O O . ASP A 1 164 ? -3.101 7.376 18.071 1.00 82.25 164 ASP A O 1
ATOM 1244 N N . GLN A 1 165 ? -2.657 5.327 18.843 1.00 84.06 165 GLN A N 1
ATOM 1245 C CA . GLN A 1 165 ? -2.057 4.867 17.592 1.00 84.06 165 GLN A CA 1
ATOM 1246 C C . GLN A 1 165 ? -3.112 4.666 16.495 1.00 84.06 165 GLN A C 1
ATOM 1248 O O . GLN A 1 165 ? -2.878 5.085 15.361 1.00 84.06 165 GLN A O 1
ATOM 1253 N N . LEU A 1 166 ? -4.278 4.097 16.821 1.00 81.19 166 LEU A N 1
ATOM 1254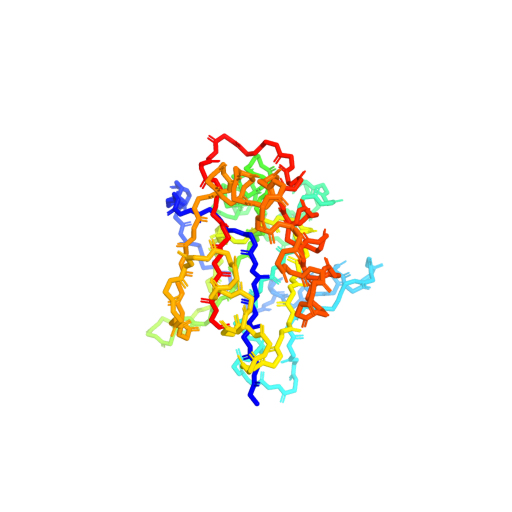 C CA . LEU A 1 166 ? -5.406 3.984 15.892 1.00 81.19 166 LEU A CA 1
ATOM 1255 C C . LEU A 1 166 ? -5.932 5.357 15.473 1.00 81.19 166 LEU A C 1
ATOM 1257 O O . LEU A 1 166 ? -6.257 5.553 14.308 1.00 81.19 166 LEU A O 1
ATOM 1261 N N . GLU A 1 167 ? -5.970 6.328 16.385 1.00 79.12 167 GLU A N 1
ATOM 1262 C CA . GLU A 1 167 ? -6.340 7.702 16.051 1.00 79.12 167 GLU A CA 1
ATOM 1263 C C . GLU A 1 167 ? -5.324 8.328 15.090 1.00 79.12 167 GLU A C 1
ATOM 1265 O O . GLU A 1 167 ? -5.724 8.970 14.125 1.00 79.12 167 GLU A O 1
ATOM 1270 N N . ARG A 1 168 ? -4.020 8.070 15.268 1.00 79.25 168 ARG A N 1
ATOM 1271 C CA . ARG A 1 168 ? -2.985 8.509 14.314 1.00 79.25 168 ARG A CA 1
ATOM 1272 C C . ARG A 1 168 ? -3.119 7.843 12.948 1.00 79.25 168 ARG A C 1
ATOM 1274 O O . ARG A 1 168 ? -2.982 8.540 11.946 1.00 79.25 168 ARG A O 1
ATOM 1281 N N . LEU A 1 169 ? -3.417 6.540 12.892 1.00 77.50 169 LEU A N 1
ATOM 1282 C CA . LEU A 1 169 ? -3.794 5.871 11.637 1.00 77.50 169 LEU A CA 1
ATOM 1283 C C . LEU A 1 169 ? -5.034 6.518 11.025 1.00 77.50 169 LEU A C 1
ATOM 1285 O O . LEU A 1 169 ? -5.138 6.660 9.810 1.00 77.50 169 LEU A O 1
ATOM 1289 N N . ALA A 1 170 ? -5.958 6.958 11.872 1.00 69.19 170 ALA A N 1
ATOM 1290 C CA . ALA A 1 170 ? -7.149 7.648 11.448 1.00 69.19 170 ALA A CA 1
ATOM 1291 C C . ALA A 1 170 ? -6.906 9.087 10.998 1.00 69.19 170 ALA A C 1
ATOM 1293 O O . ALA A 1 170 ? -7.821 9.652 10.419 1.00 69.19 170 ALA A O 1
ATOM 1294 N N . THR A 1 171 ? -5.730 9.689 11.179 1.00 71.25 171 THR A N 1
ATOM 1295 C CA . THR A 1 171 ? -5.440 11.075 10.753 1.00 71.25 171 THR A CA 1
ATOM 1296 C C . THR A 1 171 ? -4.975 11.174 9.298 1.00 71.25 171 THR A C 1
ATOM 1298 O O . THR A 1 171 ? -4.623 12.258 8.845 1.00 71.25 171 THR A O 1
ATOM 1301 N N . VAL A 1 172 ? -4.992 10.071 8.543 1.00 66.56 172 VAL A N 1
ATOM 1302 C CA . VAL A 1 172 ? -4.612 10.068 7.124 1.00 66.56 172 VAL A CA 1
ATOM 1303 C C . VAL A 1 172 ? -5.387 11.147 6.352 1.00 66.56 172 VAL A C 1
ATOM 1305 O O . VAL A 1 172 ? -6.622 11.217 6.409 1.00 66.56 172 VAL A O 1
ATOM 1308 N N . GLU A 1 173 ? -4.633 12.036 5.696 1.00 58.03 173 GLU A N 1
ATOM 1309 C CA . GLU A 1 173 ? -5.168 13.120 4.874 1.00 58.03 173 GLU A CA 1
ATOM 1310 C C . GLU A 1 173 ? -5.938 12.568 3.671 1.00 58.03 173 GLU A C 1
ATOM 1312 O O . GLU A 1 173 ? -5.707 11.457 3.202 1.00 58.03 173 GLU A O 1
ATOM 1317 N N . ARG A 1 174 ? -6.923 13.353 3.225 1.00 54.09 174 ARG A N 1
ATOM 1318 C CA . ARG A 1 174 ? -7.997 12.929 2.323 1.00 54.09 174 ARG A CA 1
ATOM 1319 C C . ARG A 1 174 ? -7.443 12.341 1.024 1.00 54.09 174 ARG A C 1
ATOM 1321 O O . ARG A 1 174 ? -6.962 13.080 0.172 1.00 54.09 174 ARG A O 1
ATOM 1328 N N . THR A 1 175 ? -7.632 11.043 0.843 1.00 59.34 175 THR A N 1
ATOM 1329 C CA . THR A 1 175 ? -7.780 10.440 -0.482 1.00 59.34 175 THR A CA 1
ATOM 1330 C C . THR A 1 175 ? -9.203 10.729 -0.980 1.00 59.34 175 THR A C 1
ATOM 1332 O O . THR A 1 175 ? -10.115 10.900 -0.167 1.00 59.34 175 THR A O 1
ATOM 1335 N N . GLU A 1 176 ? -9.434 10.806 -2.295 1.00 66.88 176 GLU A N 1
ATOM 1336 C CA . GLU A 1 176 ? -10.814 10.824 -2.828 1.00 66.88 176 GLU A CA 1
ATOM 1337 C C . GLU A 1 176 ? -11.569 9.534 -2.473 1.00 66.88 176 GLU A C 1
ATOM 1339 O O . GLU A 1 176 ? -12.796 9.523 -2.372 1.00 66.88 176 GLU A O 1
ATOM 1344 N N . ASP A 1 177 ? -10.819 8.460 -2.236 1.00 79.12 177 ASP A N 1
ATOM 1345 C CA . ASP A 1 177 ? -11.344 7.153 -1.895 1.00 79.12 177 ASP A CA 1
ATOM 1346 C C . ASP A 1 177 ? -11.711 6.995 -0.419 1.00 79.12 177 ASP A C 1
ATOM 1348 O O . ASP A 1 177 ? -11.126 7.608 0.478 1.00 79.12 177 ASP A O 1
ATOM 1352 N N . GLU A 1 178 ? -12.635 6.070 -0.169 1.00 85.25 178 GLU A N 1
ATOM 1353 C CA . GLU A 1 178 ? -12.968 5.614 1.172 1.00 85.25 178 GLU A CA 1
ATOM 1354 C C . GLU A 1 178 ? -11.831 4.771 1.771 1.00 85.25 178 GLU A C 1
ATOM 1356 O O . GLU A 1 178 ? -11.531 3.654 1.330 1.00 85.25 178 GLU A O 1
ATOM 1361 N N . VAL A 1 179 ? -11.209 5.318 2.815 1.00 88.00 179 VAL A N 1
ATOM 1362 C CA . VAL A 1 179 ? -10.142 4.661 3.570 1.00 88.00 179 VAL A CA 1
ATOM 1363 C C . VAL A 1 179 ? -10.733 3.732 4.622 1.00 88.00 179 VAL A C 1
ATOM 1365 O O . VAL A 1 179 ? -11.682 4.077 5.328 1.00 88.00 179 VAL A O 1
ATOM 1368 N N . HIS A 1 180 ? -10.118 2.569 4.758 1.00 91.06 1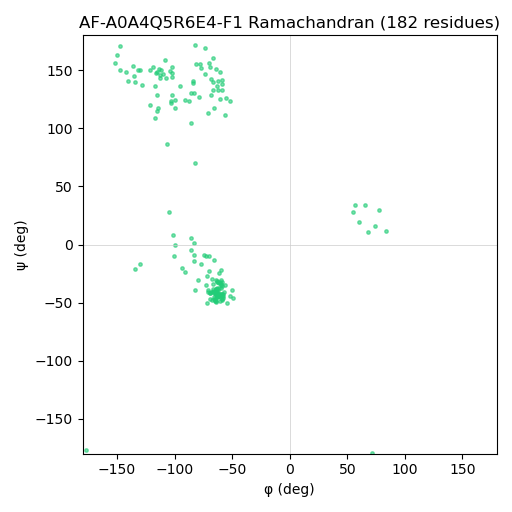80 HIS A N 1
ATOM 1369 C CA . HIS A 1 180 ? -10.398 1.576 5.779 1.00 91.06 180 HIS A CA 1
ATOM 1370 C C . HIS A 1 180 ? -9.135 1.310 6.594 1.00 91.06 180 HIS A C 1
ATOM 1372 O O . HIS A 1 180 ? -8.023 1.405 6.075 1.00 91.06 180 HIS A O 1
ATOM 1378 N N . VAL A 1 181 ? -9.299 0.945 7.861 1.00 90.25 181 VAL A N 1
ATOM 1379 C CA . VAL A 1 181 ? -8.249 0.241 8.599 1.00 90.25 181 VAL A CA 1
ATOM 1380 C C . VAL A 1 181 ? -8.480 -1.247 8.411 1.00 90.25 181 VAL A C 1
ATOM 1382 O O . VAL A 1 181 ? -9.574 -1.737 8.685 1.00 90.25 181 VAL A O 1
ATOM 1385 N N . VAL A 1 182 ? -7.461 -1.945 7.924 1.00 91.69 182 VAL A N 1
ATOM 1386 C CA . VAL A 1 182 ? -7.462 -3.393 7.706 1.00 91.69 182 VAL A CA 1
ATOM 1387 C C . VAL A 1 182 ? -6.480 -4.050 8.663 1.00 91.69 182 VAL A C 1
ATOM 1389 O O . VAL A 1 182 ? -5.444 -3.459 8.977 1.00 91.69 182 VAL A O 1
ATOM 1392 N N . TRP A 1 183 ? -6.800 -5.256 9.121 1.00 92.81 183 TRP A N 1
ATOM 1393 C CA . TRP A 1 183 ? -5.895 -6.059 9.934 1.00 92.81 183 TRP A CA 1
ATOM 1394 C C . TRP A 1 183 ? -5.787 -7.493 9.436 1.00 92.81 183 TRP A C 1
ATOM 1396 O O . TRP A 1 183 ? -6.728 -8.012 8.828 1.00 92.81 183 TRP A O 1
ATOM 1406 N N . GLY A 1 184 ? -4.621 -8.093 9.669 1.00 88.19 184 GLY A N 1
ATOM 1407 C CA . GLY A 1 184 ? -4.262 -9.455 9.277 1.00 88.19 184 GLY A CA 1
ATOM 1408 C C . GLY A 1 184 ? -2.765 -9.701 9.356 1.00 88.19 184 GLY A C 1
ATOM 1409 O O . GLY A 1 184 ? -2.049 -8.828 9.905 1.00 88.19 184 GLY A O 1
#

Sequence (184 aa):
MTISFTASVLASASAPAVAVSVRHLAAFRAFARERGESLGDEGDEFLAYNFEARVCPWSLASVCAIFDHDPGVIAVVEEAQFRGLNIRFWRNETRGAVMMSVAKSIDGSASIDLSNDNAYALLDALGIDRDDCGQIGLSELRTIVTDPARRSRLDTDGLGRYADQLERLATVERTEDEVHVVWG